Protein AF-0000000080322088 (afdb_homodimer)

Foldseek 3Di:
DVLLVLQQVVLVVVVVVVDQLQVLLVVLLVLLLVLLVCLLVPNLVVSLVSPSVSVSSLSNSVNNCVVVVVDDPVSVVSSLVSLLVSVLSNLVSLCSNPVVPQVVLSVLLNVLQVLLVVLQVVLVVVVHHQPDFDADPVNLSVLCSVCSVVVNRNVSSNVSNVRSNVRSVVRNVVSVVVD/DVLLVLQQVVLVVVVVVVDQLQVLLVVLLVLLLVLLVCLLVPNLVVSLVSPSVSVSSLSNSVNNCVVVVVDDPVSVVSSLVSLLVSVLSNLVSLCSNPVVPQVVLSVLLNVLQVLLVVLQVVLVVVVHHQPDFDADPVNLSVLCSVCSVVVNRNVSSNVSNVRSNVRSVVRNVVSVVVD

Nearest PDB structures (foldseek):
  5d92-assembly1_A  TM=9.301E-01  e=2.752E-07  Archaeoglobus fulgidus DSM 4304
  4o6m-assembly1_A  TM=9.017E-01  e=5.906E-07  Archaeoglobus fulgidus DSM 4304
  4q7c-assembly1_A  TM=9.007E-01  e=5.906E-07  Archaeoglobus fulgidus DSM 4304
  4q7c-assembly1_B  TM=9.010E-01  e=1.099E-06  Archaeoglobus fulgidus DSM 4304
  4mnd-assembly1_A-2  TM=8.679E-01  e=4.181E-06  Archaeoglobus fulgidus

Organism: NCBI:txid113653

Structure (mmCIF, N/CA/C/O backbone):
data_AF-0000000080322088-model_v1
#
loop_
_entity.id
_entity.type
_entity.pdbx_description
1 polymer 'Phosphatidylglycerophosphate synthase'
#
loop_
_atom_site.group_PDB
_atom_site.id
_atom_site.type_symbol
_atom_site.label_atom_id
_atom_site.label_alt_id
_atom_site.label_comp_id
_atom_site.label_asym_id
_atom_site.label_entity_id
_atom_site.label_seq_id
_atom_site.pdbx_PDB_ins_code
_atom_site.Cartn_x
_atom_site.Cartn_y
_atom_site.Cartn_z
_atom_site.occupancy
_atom_site.B_iso_or_equiv
_atom_site.auth_seq_id
_atom_site.auth_comp_id
_atom_site.auth_asym_id
_atom_site.auth_atom_id
_atom_site.pdbx_PDB_model_num
ATOM 1 N N . MET A 1 1 ? 18.953 3.832 15.844 1 44.25 1 MET A N 1
ATOM 2 C CA . MET A 1 1 ? 19.047 4.332 14.477 1 44.25 1 MET A CA 1
ATOM 3 C C . MET A 1 1 ? 20.438 4.098 13.906 1 44.25 1 MET A C 1
ATOM 5 O O . MET A 1 1 ? 21.375 4.863 14.18 1 44.25 1 MET A O 1
ATOM 9 N N . VAL A 1 2 ? 20.688 2.895 13.828 1 47.84 2 VAL A N 1
ATOM 10 C CA . VAL A 1 2 ? 22.047 2.492 13.469 1 47.84 2 VAL A CA 1
ATOM 11 C C . VAL A 1 2 ? 22.5 3.268 12.234 1 47.84 2 VAL A C 1
ATOM 13 O O . VAL A 1 2 ? 23.656 3.703 12.156 1 47.84 2 VAL A O 1
ATOM 16 N N . TYR A 1 3 ? 21.531 3.588 11.352 1 58.72 3 TYR A N 1
ATOM 17 C CA . TYR A 1 3 ? 21.891 4.246 10.094 1 58.72 3 TYR A CA 1
ATOM 18 C C . TYR A 1 3 ? 22.281 5.695 10.336 1 58.72 3 TYR A C 1
ATOM 20 O O . TYR A 1 3 ? 23.078 6.266 9.578 1 58.72 3 TYR A O 1
ATOM 28 N N . ARG A 1 4 ? 21.875 6.199 11.367 1 55.75 4 ARG A N 1
ATOM 29 C CA . ARG A 1 4 ? 22.094 7.621 11.633 1 55.75 4 ARG A CA 1
ATOM 30 C C . ARG A 1 4 ? 23.547 7.891 12.016 1 55.75 4 ARG A C 1
ATOM 32 O O . ARG A 1 4 ? 24.062 8.984 11.781 1 55.75 4 ARG A O 1
ATOM 39 N N . ARG A 1 5 ? 24.047 6.781 12.562 1 61.91 5 ARG A N 1
ATOM 40 C CA . ARG A 1 5 ? 25.453 6.922 12.938 1 61.91 5 ARG A CA 1
ATOM 41 C C . ARG A 1 5 ? 26.328 7.203 11.719 1 61.91 5 ARG A C 1
ATOM 43 O O . ARG A 1 5 ? 27.312 7.93 11.812 1 61.91 5 ARG A O 1
ATOM 50 N N . PHE A 1 6 ? 25.828 6.645 10.68 1 69.88 6 PHE A N 1
ATOM 51 C CA . PHE A 1 6 ? 26.609 6.832 9.461 1 69.88 6 PHE A CA 1
ATOM 52 C C . PHE A 1 6 ? 26.094 8.031 8.672 1 69.88 6 PHE A C 1
ATOM 54 O O . PHE A 1 6 ? 26.844 8.664 7.934 1 69.88 6 PHE A O 1
ATOM 61 N N . SER A 1 7 ? 24.891 8.297 8.859 1 73.31 7 SER A N 1
ATOM 62 C CA . SER A 1 7 ? 24.266 9.312 8.023 1 73.31 7 SER A CA 1
ATOM 63 C C . SER A 1 7 ? 24.734 10.711 8.414 1 73.31 7 SER A C 1
ATOM 65 O O . SER A 1 7 ? 24.938 11.562 7.543 1 73.31 7 SER A O 1
ATOM 67 N N . ARG A 1 8 ? 25.047 10.93 9.562 1 74.12 8 ARG A N 1
ATOM 68 C CA . ARG A 1 8 ? 25.344 12.273 10.031 1 74.12 8 ARG A CA 1
ATOM 69 C C . ARG A 1 8 ? 26.703 12.75 9.492 1 74.12 8 ARG A C 1
ATOM 71 O O . ARG A 1 8 ? 26.797 13.852 8.945 1 74.12 8 ARG A O 1
ATOM 78 N N . PRO A 1 9 ? 27.656 11.859 9.625 1 74.88 9 PRO A N 1
ATOM 79 C CA . PRO A 1 9 ? 28.938 12.312 9.055 1 74.88 9 PRO A CA 1
ATOM 80 C C . PRO A 1 9 ? 28.859 12.539 7.551 1 74.88 9 PRO A C 1
ATOM 82 O O . PRO A 1 9 ? 29.5 13.461 7.031 1 74.88 9 PRO A O 1
ATOM 85 N N . ILE A 1 10 ? 28.125 11.766 6.883 1 76.44 10 ILE A N 1
ATOM 86 C CA . ILE A 1 10 ? 27.984 11.898 5.438 1 76.44 10 ILE A CA 1
ATOM 87 C C . ILE A 1 10 ? 27.188 13.164 5.113 1 76.44 10 ILE A C 1
ATOM 89 O O . ILE A 1 10 ? 27.547 13.898 4.184 1 76.44 10 ILE A O 1
ATOM 93 N N . ALA A 1 11 ? 26.234 13.406 5.816 1 78.5 11 ALA A N 1
ATOM 94 C CA . ALA A 1 11 ? 25.438 14.617 5.637 1 78.5 11 ALA A CA 1
ATOM 95 C C . ALA A 1 11 ? 26.297 15.867 5.812 1 78.5 11 ALA A C 1
ATOM 97 O O . ALA A 1 11 ? 26.188 16.812 5.035 1 78.5 11 ALA A O 1
ATOM 98 N N . ARG A 1 12 ? 27.156 15.812 6.809 1 75.38 12 ARG A N 1
ATOM 99 C CA . ARG A 1 12 ? 28.047 16.938 7.07 1 75.38 12 ARG A CA 1
ATOM 100 C C . ARG A 1 12 ? 29.031 17.141 5.922 1 75.38 12 ARG A C 1
ATOM 102 O O . ARG A 1 12 ? 29.312 18.281 5.531 1 75.38 12 ARG A O 1
ATOM 109 N N . PHE A 1 13 ? 29.406 16.016 5.477 1 76.69 13 PHE A N 1
ATOM 110 C CA . PHE A 1 13 ? 30.344 16.062 4.355 1 76.69 13 PHE A CA 1
ATOM 111 C C . PHE A 1 13 ? 29.672 16.641 3.117 1 76.69 13 PHE A C 1
ATOM 113 O O . PHE A 1 13 ? 30.266 17.469 2.422 1 76.69 13 PHE A O 1
ATOM 120 N N . LEU A 1 14 ? 28.516 16.312 2.832 1 76.12 14 LEU A N 1
ATOM 121 C CA . LEU A 1 14 ? 27.797 16.734 1.636 1 76.12 14 LEU A CA 1
ATOM 122 C C . LEU A 1 14 ? 27.359 18.188 1.762 1 76.12 14 LEU A C 1
ATOM 124 O O . LEU A 1 14 ? 27.188 18.891 0.755 1 76.12 14 LEU A O 1
ATOM 128 N N . MET A 1 15 ? 27.188 18.562 2.906 1 72.5 15 MET A N 1
ATOM 129 C CA . MET A 1 15 ? 26.828 19.953 3.17 1 72.5 15 MET A CA 1
ATOM 130 C C . MET A 1 15 ? 27.906 20.906 2.672 1 72.5 15 MET A C 1
ATOM 132 O O . MET A 1 15 ? 27.625 22.016 2.234 1 72.5 15 MET A O 1
ATOM 136 N N . ARG A 1 16 ? 29.078 20.328 2.738 1 75.62 16 ARG A N 1
ATOM 137 C CA . ARG A 1 16 ? 30.219 21.125 2.311 1 75.62 16 ARG A CA 1
ATOM 138 C C . ARG A 1 16 ? 30.156 21.406 0.812 1 75.62 16 ARG A C 1
ATOM 140 O O . ARG A 1 16 ? 30.672 22.422 0.347 1 75.62 16 ARG A O 1
ATOM 147 N N . PHE A 1 17 ? 29.5 20.562 0.05 1 79.38 17 PHE A N 1
ATOM 148 C CA . PHE A 1 17 ? 29.422 20.703 -1.398 1 79.38 17 PHE A CA 1
ATOM 149 C C . PHE A 1 17 ? 28.078 21.312 -1.807 1 79.38 17 PHE A C 1
ATOM 151 O O . PHE A 1 17 ? 27.781 21.422 -2.998 1 79.38 17 PHE A O 1
ATOM 158 N N . ASP A 1 18 ? 27.234 21.734 -1.009 1 79.81 18 ASP A N 1
ATOM 159 C CA . ASP A 1 18 ? 25.938 22.375 -1.203 1 79.81 18 ASP A CA 1
ATOM 160 C C . ASP A 1 18 ? 25 21.5 -2.021 1 79.81 18 ASP A C 1
ATOM 162 O O . ASP A 1 18 ? 24.344 21.969 -2.945 1 79.81 18 ASP A O 1
ATOM 166 N N . VAL A 1 19 ? 25.156 20.281 -1.853 1 81.88 19 VAL A N 1
ATOM 167 C CA . VAL A 1 19 ? 24.266 19.359 -2.545 1 81.88 19 VAL A CA 1
ATOM 168 C C . VAL A 1 19 ? 22.844 19.5 -1.994 1 81.88 19 VAL A C 1
ATOM 170 O O . VAL A 1 19 ? 22.656 19.625 -0.782 1 81.88 19 VAL A O 1
ATOM 173 N N . HIS A 1 20 ? 21.922 19.641 -2.979 1 86.88 20 HIS A N 1
ATOM 174 C CA . HIS A 1 20 ? 20.531 19.781 -2.551 1 86.88 20 HIS A CA 1
ATOM 175 C C . HIS A 1 20 ? 19.984 18.453 -2.033 1 86.88 20 HIS A C 1
ATOM 177 O O . HIS A 1 20 ? 20.188 17.406 -2.66 1 86.88 20 HIS A O 1
ATOM 183 N N . PRO A 1 21 ? 19.344 18.469 -0.936 1 87.38 21 PRO A N 1
ATOM 184 C CA . PRO A 1 21 ? 18.828 17.234 -0.32 1 87.38 21 PRO A CA 1
ATOM 185 C C . PRO A 1 21 ? 17.953 16.422 -1.271 1 87.38 21 PRO A C 1
ATOM 187 O O . PRO A 1 21 ? 17.984 15.195 -1.24 1 87.38 21 PRO A O 1
ATOM 190 N N . ASN A 1 22 ? 17.281 17.031 -2.156 1 90.31 22 ASN A N 1
ATOM 191 C CA . ASN A 1 22 ? 16.422 16.328 -3.1 1 90.31 22 ASN A CA 1
ATOM 192 C C . ASN A 1 22 ? 17.234 15.461 -4.055 1 90.31 22 ASN A C 1
ATOM 194 O O . ASN A 1 22 ? 16.766 14.414 -4.508 1 90.31 22 ASN A O 1
ATOM 198 N N . THR A 1 23 ? 18.375 15.93 -4.379 1 90.44 23 THR A N 1
ATOM 199 C CA . THR A 1 23 ? 19.25 15.133 -5.234 1 90.44 23 THR A CA 1
ATOM 200 C C . THR A 1 23 ? 19.609 13.812 -4.559 1 90.44 23 THR A C 1
ATOM 202 O O . THR A 1 23 ? 19.688 12.773 -5.211 1 90.44 23 THR A O 1
ATOM 205 N N . ILE A 1 24 ? 19.812 13.883 -3.312 1 91.62 24 ILE A N 1
ATOM 206 C CA . ILE A 1 24 ? 20.172 12.695 -2.537 1 91.62 24 ILE A CA 1
ATOM 207 C C . ILE A 1 24 ? 18.969 11.758 -2.441 1 91.62 24 ILE A C 1
ATOM 209 O O . ILE A 1 24 ? 19.125 10.539 -2.518 1 91.62 24 ILE A O 1
ATOM 213 N N . THR A 1 25 ? 17.828 12.352 -2.311 1 94 25 THR A N 1
ATOM 214 C CA . THR A 1 25 ? 16.609 11.555 -2.268 1 94 25 THR A CA 1
ATOM 215 C C . THR A 1 25 ? 16.438 10.75 -3.555 1 94 25 THR A C 1
ATOM 217 O O . THR A 1 25 ? 16.188 9.547 -3.51 1 94 25 THR A O 1
ATOM 220 N N . TYR A 1 26 ? 16.656 11.445 -4.672 1 96.12 26 TYR A N 1
ATOM 221 C CA . TYR A 1 26 ? 16.516 10.781 -5.965 1 96.12 26 TYR A CA 1
ATOM 222 C C . TYR A 1 26 ? 17.594 9.719 -6.141 1 96.12 26 TYR A C 1
ATOM 224 O O . TYR A 1 26 ? 17.344 8.648 -6.703 1 96.12 26 TYR A O 1
ATOM 232 N N . PHE A 1 27 ? 18.734 10.039 -5.715 1 95.75 27 PHE A N 1
ATOM 233 C CA . PHE A 1 27 ? 19.859 9.102 -5.809 1 95.75 27 PHE A CA 1
ATOM 234 C C . PHE A 1 27 ? 19.594 7.855 -4.969 1 95.75 27 PHE A C 1
ATOM 236 O O . PHE A 1 27 ? 19.766 6.73 -5.441 1 95.75 27 PHE A O 1
ATOM 243 N N . ALA A 1 28 ? 19.172 8.039 -3.744 1 96.06 28 ALA A N 1
ATOM 244 C CA . ALA A 1 28 ? 18.859 6.926 -2.852 1 96.06 28 ALA A CA 1
ATOM 245 C C . ALA A 1 28 ? 17.75 6.055 -3.432 1 96.06 28 ALA A C 1
ATOM 247 O O . ALA A 1 28 ? 17.797 4.828 -3.338 1 96.06 28 ALA A O 1
ATOM 248 N N . PHE A 1 29 ? 16.781 6.695 -4.031 1 97.81 29 PHE A N 1
ATOM 249 C CA . PHE A 1 29 ? 15.664 6 -4.652 1 97.81 29 PHE A CA 1
ATOM 250 C C . PHE A 1 29 ? 16.141 5.121 -5.805 1 97.81 29 PHE A C 1
ATOM 252 O O . PHE A 1 29 ? 15.797 3.939 -5.875 1 97.81 29 PHE A O 1
ATOM 259 N N . ALA A 1 30 ? 16.922 5.734 -6.676 1 98.25 30 ALA A N 1
ATOM 260 C CA . ALA A 1 30 ? 17.469 5 -7.82 1 98.25 30 ALA A CA 1
ATOM 261 C C . ALA A 1 30 ? 18.297 3.809 -7.363 1 98.25 30 ALA A C 1
ATOM 263 O O . ALA A 1 30 ? 18.172 2.709 -7.906 1 98.25 30 ALA A O 1
ATOM 264 N N . LEU A 1 31 ? 19.125 4.059 -6.387 1 98.25 31 LEU A N 1
ATOM 265 C CA . LEU A 1 31 ? 19.969 2.994 -5.859 1 98.25 31 LEU A CA 1
ATOM 266 C C . LEU A 1 31 ? 19.125 1.87 -5.27 1 98.25 31 LEU A C 1
ATOM 268 O O . LEU A 1 31 ? 19.453 0.693 -5.414 1 98.25 31 LEU A O 1
ATOM 272 N N . GLY A 1 32 ? 18.094 2.215 -4.598 1 98.44 32 GLY A N 1
ATOM 273 C CA . GLY A 1 32 ? 17.203 1.218 -4.039 1 98.44 32 GLY A CA 1
ATOM 274 C C . GLY A 1 32 ? 16.547 0.343 -5.098 1 98.44 32 GLY A C 1
ATOM 275 O O . GLY A 1 32 ? 16.484 -0.878 -4.941 1 98.44 32 GLY A O 1
ATOM 276 N N . LEU A 1 33 ? 16.125 0.947 -6.164 1 98.75 33 LEU A N 1
ATOM 277 C CA . LEU A 1 33 ? 15.508 0.205 -7.258 1 98.75 33 LEU A CA 1
ATOM 278 C C . LEU A 1 33 ? 16.516 -0.693 -7.949 1 98.75 33 LEU A C 1
ATOM 280 O O . LEU A 1 33 ? 16.203 -1.827 -8.32 1 98.75 33 LEU A O 1
ATOM 284 N N . ILE A 1 34 ? 17.672 -0.154 -8.164 1 98.75 34 ILE A N 1
ATOM 285 C CA . ILE A 1 34 ? 18.75 -0.937 -8.773 1 98.75 34 ILE A CA 1
ATOM 286 C C . ILE A 1 34 ? 19.094 -2.125 -7.879 1 98.75 34 ILE A C 1
ATOM 288 O O . ILE A 1 34 ? 19.312 -3.234 -8.367 1 98.75 34 ILE A O 1
ATOM 292 N N . SER A 1 35 ? 19.156 -1.821 -6.582 1 98.81 35 SER A N 1
ATOM 293 C CA . SER A 1 35 ? 19.406 -2.898 -5.633 1 98.81 35 SER A CA 1
ATOM 294 C C . SER A 1 35 ? 18.375 -4.02 -5.777 1 98.81 35 SER A C 1
ATOM 296 O O . SER A 1 35 ? 18.734 -5.199 -5.777 1 98.81 35 SER A O 1
ATOM 298 N N . ALA A 1 36 ? 17.188 -3.703 -5.887 1 98.88 36 ALA A N 1
ATOM 299 C CA . ALA A 1 36 ? 16.109 -4.691 -6.043 1 98.88 36 ALA A CA 1
ATOM 300 C C . ALA A 1 36 ? 16.312 -5.516 -7.312 1 98.88 36 ALA A C 1
ATOM 302 O O . ALA A 1 36 ? 16.141 -6.734 -7.297 1 98.88 36 ALA A O 1
ATOM 303 N N . TYR A 1 37 ? 16.641 -4.832 -8.391 1 98.69 37 TYR A N 1
ATOM 304 C CA . TYR A 1 37 ? 16.891 -5.531 -9.648 1 98.69 37 TYR A CA 1
ATOM 305 C C . TYR A 1 37 ? 18.031 -6.531 -9.5 1 98.69 37 TYR A C 1
ATOM 307 O O . TYR A 1 37 ? 17.938 -7.668 -9.969 1 98.69 37 TYR A O 1
ATOM 315 N N . ILE A 1 38 ? 19.062 -6.129 -8.898 1 98.81 38 ILE A N 1
ATOM 316 C CA . ILE A 1 38 ? 20.25 -6.965 -8.727 1 98.81 38 ILE A CA 1
ATOM 317 C C . ILE A 1 38 ? 19.891 -8.18 -7.859 1 98.81 38 ILE A C 1
ATOM 319 O O . ILE A 1 38 ? 20.328 -9.297 -8.141 1 98.81 38 ILE A O 1
ATOM 323 N N . VAL A 1 39 ? 19.125 -8 -6.848 1 98.81 39 VAL A N 1
ATOM 324 C CA . VAL A 1 39 ? 18.672 -9.109 -6.016 1 98.81 39 VAL A CA 1
ATOM 325 C C . VAL A 1 39 ? 17.812 -10.055 -6.844 1 98.81 39 VAL A C 1
ATOM 327 O O . VAL A 1 39 ? 17.938 -11.273 -6.742 1 98.81 39 VAL A O 1
ATOM 330 N N . ALA A 1 40 ? 17.016 -9.523 -7.684 1 98.62 40 ALA A N 1
ATOM 331 C CA . ALA A 1 40 ? 16.062 -10.305 -8.477 1 98.62 40 ALA A CA 1
ATOM 332 C C . ALA A 1 40 ? 16.781 -11.25 -9.422 1 98.62 40 ALA A C 1
ATOM 334 O O . ALA A 1 40 ? 16.266 -12.312 -9.773 1 98.62 40 ALA A O 1
ATOM 335 N N . ILE A 1 41 ? 17.938 -10.852 -9.867 1 98 41 ILE A N 1
ATOM 336 C CA . ILE A 1 41 ? 18.656 -11.695 -10.812 1 98 41 ILE A CA 1
ATOM 337 C C . ILE A 1 41 ? 19.625 -12.617 -10.062 1 98 41 ILE A C 1
ATOM 339 O O . ILE A 1 41 ? 20.484 -13.258 -10.68 1 98 41 ILE A O 1
ATOM 343 N N . GLY A 1 42 ? 19.547 -12.617 -8.805 1 98.19 42 GLY A N 1
ATOM 344 C CA . GLY A 1 42 ? 20.219 -13.633 -8.008 1 98.19 42 GLY A CA 1
ATOM 345 C C . GLY A 1 42 ? 21.547 -13.156 -7.434 1 98.19 42 GLY A C 1
ATOM 346 O O . GLY A 1 42 ? 22.25 -13.93 -6.777 1 98.19 42 GLY A O 1
ATOM 347 N N . ARG A 1 43 ? 21.938 -11.883 -7.684 1 98.56 43 ARG A N 1
ATOM 348 C CA . ARG A 1 43 ? 23.156 -11.32 -7.113 1 98.56 43 ARG A CA 1
ATOM 349 C C . ARG A 1 43 ? 22.891 -10.695 -5.754 1 98.56 43 ARG A C 1
ATOM 351 O O . ARG A 1 43 ? 22.906 -9.469 -5.617 1 98.56 43 ARG A O 1
ATOM 358 N N . ILE A 1 44 ? 22.828 -11.602 -4.762 1 98.69 44 ILE A N 1
ATOM 359 C CA . ILE A 1 44 ? 22.266 -11.242 -3.461 1 98.69 44 ILE A CA 1
ATOM 360 C C . ILE A 1 44 ? 23.234 -10.305 -2.73 1 98.69 44 ILE A C 1
ATOM 362 O O . ILE A 1 44 ? 22.828 -9.25 -2.242 1 98.69 44 ILE A O 1
ATOM 366 N N . TYR A 1 45 ? 24.469 -10.625 -2.65 1 98.56 45 TYR A N 1
ATOM 367 C CA . TYR A 1 45 ? 25.438 -9.852 -1.876 1 98.56 45 TYR A CA 1
ATOM 368 C C . TYR A 1 45 ? 25.578 -8.438 -2.436 1 98.56 45 TYR A C 1
ATOM 370 O O . TYR A 1 45 ? 25.562 -7.461 -1.686 1 98.56 45 TYR A O 1
ATOM 378 N N . GLU A 1 46 ? 25.734 -8.375 -3.758 1 98.69 46 GLU A N 1
ATOM 379 C CA . GLU A 1 46 ? 25.812 -7.062 -4.402 1 98.69 46 GLU A CA 1
ATOM 380 C C . GLU A 1 46 ? 24.547 -6.258 -4.18 1 98.69 46 GLU A C 1
ATOM 382 O O . GLU A 1 46 ? 24.594 -5.051 -3.936 1 98.69 46 GLU A O 1
ATOM 387 N N . GLY A 1 47 ? 23.406 -6.961 -4.301 1 98.81 47 GLY A N 1
ATOM 388 C CA . GLY A 1 47 ? 22.125 -6.293 -4.09 1 98.81 47 GLY A CA 1
ATOM 389 C C . GLY A 1 47 ? 21.953 -5.766 -2.678 1 98.81 47 GLY A C 1
ATOM 390 O O . GLY A 1 47 ? 21.5 -4.641 -2.484 1 98.81 47 GLY A O 1
ATOM 391 N N . VAL A 1 48 ? 22.328 -6.551 -1.731 1 98.69 48 VAL A N 1
ATOM 392 C CA . VAL A 1 48 ? 22.219 -6.152 -0.333 1 98.69 48 VAL A CA 1
ATOM 393 C C . VAL A 1 48 ? 23.141 -4.969 -0.054 1 98.69 48 VAL A C 1
ATOM 395 O O . VAL A 1 48 ? 22.781 -4.043 0.673 1 98.69 48 VAL A O 1
ATOM 398 N N . LEU A 1 49 ? 24.312 -5.039 -0.578 1 98.44 49 LEU A N 1
ATOM 399 C CA . LEU A 1 49 ? 25.25 -3.928 -0.408 1 98.44 49 LEU A CA 1
ATOM 400 C C . LEU A 1 49 ? 24.656 -2.631 -0.947 1 98.44 49 LEU A C 1
ATOM 402 O O . LEU A 1 49 ? 24.719 -1.59 -0.292 1 98.44 49 LEU A O 1
ATOM 406 N N . LEU A 1 50 ? 24.125 -2.668 -2.131 1 98.5 50 LEU A N 1
ATOM 407 C CA . LEU A 1 50 ? 23.516 -1.487 -2.736 1 98.5 50 LEU A CA 1
ATOM 408 C C . LEU A 1 50 ? 22.328 -1.005 -1.914 1 98.5 50 LEU A C 1
ATOM 410 O O . LEU A 1 50 ? 22.109 0.201 -1.785 1 98.5 50 LEU A O 1
ATOM 414 N N . LEU A 1 51 ? 21.531 -1.953 -1.455 1 98.25 51 LEU A N 1
ATOM 415 C CA . LEU A 1 51 ? 20.406 -1.585 -0.602 1 98.25 51 LEU A CA 1
ATOM 416 C C . LEU A 1 51 ? 20.891 -0.873 0.657 1 98.25 51 LEU A C 1
ATOM 418 O O . LEU A 1 51 ? 20.281 0.109 1.092 1 98.25 51 LEU A O 1
ATOM 422 N N . PHE A 1 52 ? 21.922 -1.418 1.229 1 96.94 52 PHE A N 1
ATOM 423 C CA . PHE A 1 52 ? 22.5 -0.815 2.418 1 96.94 52 PHE A CA 1
ATOM 424 C C . PHE A 1 52 ? 22.953 0.617 2.139 1 96.94 52 PHE A C 1
ATOM 426 O O . PHE A 1 52 ? 22.656 1.523 2.922 1 96.94 52 PHE A O 1
ATOM 433 N N . ILE A 1 53 ? 23.594 0.819 1.059 1 96.25 53 ILE A N 1
ATOM 434 C CA . ILE A 1 53 ? 24.047 2.148 0.655 1 96.25 53 ILE A CA 1
ATOM 435 C C . ILE A 1 53 ? 22.844 3.051 0.423 1 96.25 53 ILE A C 1
ATOM 437 O O . ILE A 1 53 ? 22.828 4.211 0.842 1 96.25 53 ILE A O 1
ATOM 441 N N . SER A 1 54 ? 21.859 2.523 -0.285 1 96.44 54 SER A N 1
ATOM 442 C CA . SER A 1 54 ? 20.625 3.27 -0.519 1 96.44 54 SER A CA 1
ATOM 443 C C . SER A 1 54 ? 20 3.75 0.792 1 96.44 54 SER A C 1
ATOM 445 O O . SER A 1 54 ? 19.562 4.898 0.895 1 96.44 54 SER A O 1
ATOM 447 N N . GLN A 1 55 ? 20 2.893 1.782 1 94.69 55 GLN A N 1
ATOM 448 C CA . GLN A 1 55 ? 19.422 3.23 3.078 1 94.69 55 GLN A CA 1
ATOM 449 C C . GLN A 1 55 ? 20.234 4.316 3.777 1 94.69 55 GLN A C 1
ATOM 451 O O . GLN A 1 55 ? 19.672 5.168 4.473 1 94.69 55 GLN A O 1
ATOM 456 N N . ILE A 1 56 ? 21.453 4.242 3.67 1 92.25 56 ILE A N 1
ATOM 457 C CA . ILE A 1 56 ? 22.312 5.266 4.25 1 92.25 56 ILE A CA 1
ATOM 458 C C . ILE A 1 56 ? 21.984 6.625 3.637 1 92.25 56 ILE A C 1
ATOM 460 O O . ILE A 1 56 ? 21.797 7.609 4.355 1 92.25 56 ILE A O 1
ATOM 464 N N . PHE A 1 57 ? 21.906 6.664 2.342 1 91.44 57 PHE A N 1
ATOM 465 C CA . PHE A 1 57 ? 21.625 7.918 1.65 1 91.44 57 PHE A CA 1
ATOM 466 C C . PHE A 1 57 ? 20.219 8.414 1.967 1 91.44 57 PHE A C 1
ATOM 468 O O . PHE A 1 57 ? 19.984 9.625 2.014 1 91.44 57 PHE A O 1
ATOM 475 N N . ASP A 1 58 ? 19.359 7.48 2.143 1 90.88 58 ASP A N 1
ATOM 476 C CA . ASP A 1 58 ? 18 7.844 2.547 1 90.88 58 ASP A CA 1
ATOM 477 C C . ASP A 1 58 ? 18 8.57 3.889 1 90.88 58 ASP A C 1
ATOM 479 O O . ASP A 1 58 ? 17.234 9.516 4.09 1 90.88 58 ASP A O 1
ATOM 483 N N . CYS A 1 59 ? 18.812 8.141 4.77 1 87.31 59 CYS A N 1
ATOM 484 C CA . CYS A 1 59 ? 18.938 8.797 6.066 1 87.31 59 CYS A CA 1
ATOM 485 C C . CYS A 1 59 ? 19.703 10.109 5.941 1 87.31 59 CYS A C 1
ATOM 487 O O . CYS A 1 59 ? 19.375 11.086 6.629 1 87.31 59 CYS A O 1
ATOM 489 N N . VAL A 1 60 ? 20.609 10.109 5.094 1 85.81 60 VAL A N 1
ATOM 490 C CA . VAL A 1 60 ? 21.453 11.273 4.887 1 85.81 60 VAL A CA 1
ATOM 491 C C . VAL A 1 60 ? 20.625 12.438 4.363 1 85.81 60 VAL A C 1
ATOM 493 O O . VAL A 1 60 ? 20.812 13.578 4.781 1 85.81 60 VAL A O 1
ATOM 496 N N . ASP A 1 61 ? 19.75 12.148 3.457 1 86.62 61 ASP A N 1
ATOM 497 C CA . ASP A 1 61 ? 18.984 13.234 2.871 1 86.62 61 ASP A CA 1
ATOM 498 C C . ASP A 1 61 ? 18.141 13.938 3.932 1 86.62 61 ASP A C 1
ATOM 500 O O . ASP A 1 61 ? 18.062 15.172 3.949 1 86.62 61 ASP A O 1
ATOM 504 N N . GLY A 1 62 ? 17.594 13.172 4.832 1 84.06 62 GLY A N 1
ATOM 505 C CA . GLY A 1 62 ? 16.859 13.773 5.93 1 84.06 62 GLY A CA 1
ATOM 506 C C . GLY A 1 62 ? 17.719 14.57 6.879 1 84.06 62 GLY A C 1
ATOM 507 O O . GLY A 1 62 ? 17.391 15.695 7.246 1 84.06 62 GLY A O 1
ATOM 508 N N . ASP A 1 63 ? 18.812 14 7.199 1 82.25 63 ASP A N 1
ATOM 509 C CA . ASP A 1 63 ? 19.734 14.672 8.102 1 82.25 63 ASP A CA 1
ATOM 510 C C . ASP A 1 63 ? 20.281 15.953 7.48 1 82.25 63 ASP A C 1
ATOM 512 O O . ASP A 1 63 ? 20.375 16.984 8.148 1 82.25 63 ASP A O 1
ATOM 516 N N . LEU A 1 64 ? 20.578 15.805 6.262 1 79.81 64 LEU A N 1
ATOM 517 C CA . LEU A 1 64 ? 21.109 16.969 5.543 1 79.81 64 LEU A CA 1
ATOM 518 C C . LEU A 1 64 ? 20.078 18.078 5.469 1 79.81 64 LEU A C 1
ATOM 520 O O . LEU A 1 64 ? 20.391 19.25 5.664 1 79.81 64 LEU A O 1
ATOM 524 N N . ALA A 1 65 ? 18.859 17.766 5.168 1 82.44 65 ALA A N 1
ATOM 525 C CA . ALA A 1 65 ? 17.797 18.75 5.082 1 82.44 65 ALA A CA 1
ATOM 526 C C . ALA A 1 65 ? 17.609 19.469 6.418 1 82.44 65 ALA A C 1
ATOM 528 O O . ALA A 1 65 ? 17.453 20.688 6.457 1 82.44 65 ALA A O 1
ATOM 529 N N . ARG A 1 66 ? 17.734 18.75 7.434 1 82.88 66 ARG A N 1
ATOM 530 C CA . ARG A 1 66 ? 17.547 19.312 8.766 1 82.88 66 ARG A CA 1
ATOM 531 C C . ARG A 1 66 ? 18.75 20.172 9.164 1 82.88 66 ARG A C 1
ATOM 533 O O . ARG A 1 66 ? 18.578 21.281 9.672 1 82.88 66 ARG A O 1
ATOM 540 N N . MET A 1 67 ? 19.875 19.719 8.898 1 80.06 67 MET A N 1
ATOM 541 C CA . MET A 1 67 ? 21.094 20.422 9.297 1 80.06 67 MET A CA 1
ATOM 542 C C . MET A 1 67 ? 21.297 21.688 8.469 1 80.06 67 MET A C 1
ATOM 544 O O . MET A 1 67 ? 21.781 22.688 8.977 1 80.06 67 MET A O 1
ATOM 548 N N . ALA A 1 68 ? 20.953 21.562 7.238 1 80.31 68 ALA A N 1
ATOM 549 C CA . ALA A 1 68 ? 21.188 22.688 6.324 1 80.31 68 ALA A CA 1
ATOM 550 C C . ALA A 1 68 ? 20 23.641 6.336 1 80.31 68 ALA A C 1
ATOM 552 O O . ALA A 1 68 ? 20.016 24.672 5.652 1 80.31 68 ALA A O 1
ATOM 553 N N . GLY A 1 69 ? 18.969 23.312 7.086 1 80.94 69 GLY A N 1
ATOM 554 C CA . GLY A 1 69 ? 17.781 24.141 7.117 1 80.94 69 GLY A CA 1
ATOM 555 C C . GLY A 1 69 ? 17 24.125 5.812 1 80.94 69 GLY A C 1
ATOM 556 O O . GLY A 1 69 ? 16.406 25.141 5.426 1 80.94 69 GLY A O 1
ATOM 557 N N . LYS A 1 70 ? 17.172 23.172 5.113 1 83.88 70 LYS A N 1
ATOM 558 C CA . LYS A 1 70 ? 16.547 23.062 3.797 1 83.88 70 LYS A CA 1
ATOM 559 C C . LYS A 1 70 ? 15.375 22.078 3.828 1 83.88 70 LYS A C 1
ATOM 561 O O . LYS A 1 70 ? 15.062 21.438 2.82 1 83.88 70 LYS A O 1
ATOM 566 N N . THR A 1 71 ? 14.781 21.969 4.984 1 86 71 THR A N 1
ATOM 567 C CA . THR A 1 71 ? 13.602 21.109 5.082 1 86 71 THR A CA 1
ATOM 568 C C . THR A 1 71 ? 12.445 21.688 4.27 1 86 71 THR A C 1
ATOM 570 O O . THR A 1 71 ? 12.219 22.891 4.277 1 86 71 THR A O 1
ATOM 573 N N . SER A 1 72 ? 11.906 20.891 3.445 1 89.56 72 SER A N 1
ATOM 574 C CA . SER A 1 72 ? 10.789 21.328 2.605 1 89.56 72 SER A CA 1
ATOM 575 C C . SER A 1 72 ? 9.688 20.266 2.564 1 89.56 72 SER A C 1
ATOM 577 O O . SER A 1 72 ? 9.945 19.078 2.762 1 89.56 72 SER A O 1
ATOM 579 N N . ARG A 1 73 ? 8.531 20.75 2.32 1 90.56 73 ARG A N 1
ATOM 580 C CA . ARG A 1 73 ? 7.391 19.844 2.154 1 90.56 73 ARG A CA 1
ATOM 581 C C . ARG A 1 73 ? 7.578 18.938 0.94 1 90.56 73 ARG A C 1
ATOM 583 O O . ARG A 1 73 ? 7.168 17.781 0.955 1 90.56 73 ARG A O 1
ATOM 590 N N . TYR A 1 74 ? 8.203 19.469 -0.081 1 92.25 74 TYR A N 1
ATOM 591 C CA . TYR A 1 74 ? 8.516 18.719 -1.287 1 92.25 74 TYR A CA 1
ATOM 592 C C . TYR A 1 74 ? 9.383 17.5 -0.959 1 92.25 74 TYR A C 1
ATOM 594 O O . TYR A 1 74 ? 9.039 16.375 -1.301 1 92.25 74 TYR A O 1
ATOM 602 N N . GLY A 1 75 ? 10.438 17.781 -0.344 1 91.69 75 GLY A N 1
ATOM 603 C CA . GLY A 1 75 ? 11.383 16.719 -0.013 1 91.69 75 GLY A CA 1
ATOM 604 C C . GLY A 1 75 ? 10.797 15.672 0.921 1 91.69 75 GLY A C 1
ATOM 605 O O . GLY A 1 75 ? 11.016 14.477 0.736 1 91.69 75 GLY A O 1
ATOM 606 N N . ALA A 1 76 ? 10.102 16.109 1.868 1 90.62 76 ALA A N 1
ATOM 607 C CA . ALA A 1 76 ? 9.492 15.203 2.836 1 90.62 76 ALA A CA 1
ATOM 608 C C . ALA A 1 76 ? 8.469 14.281 2.162 1 90.62 76 ALA A C 1
ATOM 610 O O . ALA A 1 76 ? 8.438 13.078 2.434 1 90.62 76 ALA A O 1
ATOM 611 N N . PHE A 1 77 ? 7.73 14.906 1.265 1 93.69 77 PHE A N 1
ATOM 612 C CA . PHE A 1 77 ? 6.703 14.164 0.546 1 93.69 77 PHE A CA 1
ATOM 613 C C . PHE A 1 77 ? 7.328 13.133 -0.382 1 93.69 77 PHE A C 1
ATOM 615 O O . PHE A 1 77 ? 6.965 11.953 -0.343 1 93.69 77 PHE A O 1
ATOM 622 N N . ILE A 1 78 ? 8.234 13.516 -1.175 1 94.81 78 ILE A N 1
ATOM 623 C CA . ILE A 1 78 ? 8.852 12.648 -2.17 1 94.81 78 ILE A CA 1
ATOM 624 C C . ILE A 1 78 ? 9.625 11.523 -1.472 1 94.81 78 ILE A C 1
ATOM 626 O O . ILE A 1 78 ? 9.578 10.367 -1.899 1 94.81 78 ILE A O 1
ATOM 630 N N . ASP A 1 79 ? 10.266 11.914 -0.429 1 93.5 79 ASP A N 1
ATOM 631 C CA . ASP A 1 79 ? 11.016 10.93 0.348 1 93.5 79 ASP A CA 1
ATOM 632 C C . ASP A 1 79 ? 10.094 9.844 0.893 1 93.5 79 ASP A C 1
ATOM 634 O O . ASP A 1 79 ? 10.359 8.656 0.724 1 93.5 79 ASP A O 1
ATOM 638 N N . ARG A 1 80 ? 9.031 10.266 1.482 1 93.25 80 ARG A N 1
ATOM 639 C CA . ARG A 1 80 ? 8.086 9.344 2.092 1 93.25 80 ARG A CA 1
ATOM 640 C C . ARG A 1 80 ? 7.469 8.422 1.045 1 93.25 80 ARG A C 1
ATOM 642 O O . ARG A 1 80 ? 7.293 7.223 1.288 1 93.25 80 ARG A O 1
ATOM 649 N N . VAL A 1 81 ? 7.129 8.898 -0.063 1 96.06 81 VAL A N 1
ATOM 650 C CA . VAL A 1 81 ? 6.484 8.133 -1.127 1 96.06 81 VAL A CA 1
ATOM 651 C C . VAL A 1 81 ? 7.496 7.18 -1.756 1 96.06 81 VAL A C 1
ATOM 653 O O . VAL A 1 81 ? 7.219 5.988 -1.917 1 96.06 81 VAL A O 1
ATOM 656 N N . PHE A 1 82 ? 8.664 7.676 -2.139 1 96.69 82 PHE A N 1
ATOM 657 C CA . PHE A 1 82 ? 9.688 6.883 -2.818 1 96.69 82 PHE A CA 1
ATOM 658 C C . PHE A 1 82 ? 10.133 5.715 -1.946 1 96.69 82 PHE A C 1
ATOM 660 O O . PHE A 1 82 ? 10.422 4.629 -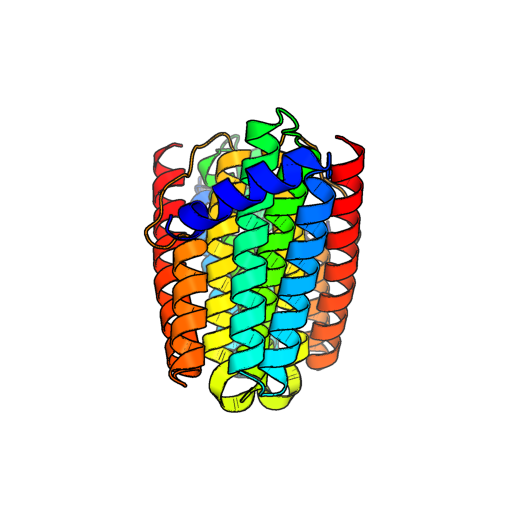2.453 1 96.69 82 PHE A O 1
ATOM 667 N N . ASP A 1 83 ? 10.18 5.965 -0.674 1 96.44 83 ASP A N 1
ATOM 668 C CA . ASP A 1 83 ? 10.562 4.91 0.256 1 96.44 83 ASP A CA 1
ATOM 669 C C . ASP A 1 83 ? 9.633 3.701 0.127 1 96.44 83 ASP A C 1
ATOM 671 O O . ASP A 1 83 ? 10.086 2.557 0.22 1 96.44 83 ASP A O 1
ATOM 675 N N . ARG A 1 84 ? 8.398 3.938 -0.078 1 96.88 84 ARG A N 1
ATOM 676 C CA . ARG A 1 84 ? 7.434 2.846 -0.184 1 96.88 84 ARG A CA 1
ATOM 677 C C . ARG A 1 84 ? 7.676 2.023 -1.445 1 96.88 84 ARG A C 1
ATOM 679 O O . ARG A 1 84 ? 7.453 0.811 -1.454 1 96.88 84 ARG A O 1
ATOM 686 N N . PHE A 1 85 ? 8.078 2.654 -2.49 1 98.19 85 PHE A N 1
ATOM 687 C CA . PHE A 1 85 ? 8.297 1.942 -3.744 1 98.19 85 PHE A CA 1
ATOM 688 C C . PHE A 1 85 ? 9.594 1.145 -3.699 1 98.19 85 PHE A C 1
ATOM 690 O O . PHE A 1 85 ? 9.688 0.072 -4.301 1 98.19 85 PHE A O 1
ATOM 697 N N . VAL A 1 86 ? 10.586 1.682 -3.029 1 98.38 86 VAL A N 1
ATOM 698 C CA . VAL A 1 86 ? 11.812 0.914 -2.824 1 98.38 86 VAL A CA 1
ATOM 699 C C . VAL A 1 86 ? 11.508 -0.332 -1.996 1 98.38 86 VAL A C 1
ATOM 701 O O . VAL A 1 86 ? 11.961 -1.43 -2.324 1 98.38 86 VAL A O 1
ATOM 704 N N . ASP A 1 87 ? 10.719 -0.127 -0.95 1 98.19 87 ASP A N 1
ATOM 705 C CA . ASP A 1 87 ? 10.32 -1.254 -0.113 1 98.19 87 ASP A CA 1
ATOM 706 C C . ASP A 1 87 ? 9.586 -2.314 -0.932 1 98.19 87 ASP A C 1
ATOM 708 O O . ASP A 1 87 ? 9.852 -3.512 -0.783 1 98.19 87 ASP A O 1
ATOM 712 N N . ALA A 1 88 ? 8.727 -1.884 -1.729 1 98.75 88 ALA A N 1
ATOM 713 C CA . ALA A 1 88 ? 7.973 -2.803 -2.58 1 98.75 88 ALA A CA 1
ATOM 714 C C . ALA A 1 88 ? 8.891 -3.521 -3.561 1 98.75 88 ALA A C 1
ATOM 716 O O . ALA A 1 88 ? 8.773 -4.73 -3.764 1 98.75 88 ALA A O 1
ATOM 717 N N . ALA A 1 89 ? 9.797 -2.775 -4.152 1 98.81 89 ALA A N 1
ATOM 718 C CA . ALA A 1 89 ? 10.703 -3.33 -5.152 1 98.81 89 ALA A CA 1
ATOM 719 C C . ALA A 1 89 ? 11.547 -4.461 -4.562 1 98.81 89 ALA A C 1
ATOM 721 O O . ALA A 1 89 ? 11.766 -5.484 -5.215 1 98.81 89 ALA A O 1
ATOM 722 N N . ILE A 1 90 ? 11.984 -4.246 -3.369 1 98.81 90 ILE A N 1
ATOM 723 C CA . ILE A 1 90 ? 12.852 -5.25 -2.773 1 98.81 90 ILE A CA 1
ATOM 724 C C . ILE A 1 90 ? 12.047 -6.508 -2.449 1 98.81 90 ILE A C 1
ATOM 726 O O . ILE A 1 90 ? 12.547 -7.625 -2.596 1 98.81 90 ILE A O 1
ATOM 730 N N . ILE A 1 91 ? 10.852 -6.383 -1.984 1 98.88 91 ILE A N 1
ATOM 731 C CA . ILE A 1 91 ? 9.992 -7.523 -1.722 1 98.88 91 ILE A CA 1
ATOM 732 C C . ILE A 1 91 ? 9.719 -8.281 -3.021 1 98.88 91 ILE A C 1
ATOM 734 O O . ILE A 1 91 ? 9.828 -9.508 -3.068 1 98.88 91 ILE A O 1
ATOM 738 N N . ILE A 1 92 ? 9.406 -7.57 -4.059 1 98.88 92 ILE A N 1
ATOM 739 C CA . ILE A 1 92 ? 9.148 -8.172 -5.359 1 98.88 92 ILE A CA 1
ATOM 740 C C . ILE A 1 92 ? 10.398 -8.891 -5.855 1 98.88 92 ILE A C 1
ATOM 742 O O . ILE A 1 92 ? 10.312 -9.969 -6.445 1 98.88 92 ILE A O 1
ATOM 746 N N . ALA A 1 93 ? 11.562 -8.281 -5.609 1 98.88 93 ALA A N 1
ATOM 747 C CA . ALA A 1 93 ? 12.836 -8.867 -6.02 1 98.88 93 ALA A CA 1
ATOM 748 C C . ALA A 1 93 ? 13.047 -10.227 -5.355 1 98.88 93 ALA A C 1
ATOM 750 O O . ALA A 1 93 ? 13.5 -11.172 -6 1 98.88 93 ALA A O 1
ATOM 751 N N . ILE A 1 94 ? 12.719 -10.312 -4.102 1 98.88 94 ILE A N 1
ATOM 752 C CA . ILE A 1 94 ? 12.867 -11.57 -3.385 1 98.88 94 ILE A CA 1
ATOM 753 C C . ILE A 1 94 ? 11.93 -12.617 -3.98 1 98.88 94 ILE A C 1
ATOM 755 O O . ILE A 1 94 ? 12.328 -13.766 -4.199 1 98.88 94 ILE A O 1
ATOM 759 N N . VAL A 1 95 ? 10.727 -12.266 -4.277 1 98.75 95 VAL A N 1
ATOM 760 C CA . VAL A 1 95 ? 9.75 -13.188 -4.84 1 98.75 95 VAL A CA 1
ATOM 761 C C . VAL A 1 95 ? 10.219 -13.664 -6.215 1 98.75 95 VAL A C 1
ATOM 763 O O . VAL A 1 95 ? 9.992 -14.812 -6.586 1 98.75 95 VAL A O 1
ATOM 766 N N . ALA A 1 96 ? 10.914 -12.812 -6.945 1 98.44 96 ALA A N 1
ATOM 767 C CA . ALA A 1 96 ? 11.391 -13.125 -8.289 1 98.44 96 ALA A CA 1
ATOM 768 C C . ALA A 1 96 ? 12.375 -14.297 -8.258 1 98.44 96 ALA A C 1
ATOM 770 O O . ALA A 1 96 ? 12.594 -14.953 -9.281 1 98.44 96 ALA A O 1
ATOM 771 N N . LEU A 1 97 ? 12.961 -14.57 -7.133 1 98.25 97 LEU A N 1
ATOM 772 C CA . LEU A 1 97 ? 13.914 -15.664 -7.008 1 98.25 97 LEU A CA 1
ATOM 773 C C . LEU A 1 97 ? 13.211 -17.016 -7.078 1 98.25 97 LEU A C 1
ATOM 775 O O . LEU A 1 97 ? 13.812 -18.016 -7.473 1 98.25 97 LEU A O 1
ATOM 779 N N . ASN A 1 98 ? 11.984 -17.094 -6.641 1 97.88 98 ASN A N 1
ATOM 780 C CA . ASN A 1 98 ? 11.117 -18.281 -6.691 1 97.88 98 ASN A CA 1
ATOM 781 C C . ASN A 1 98 ? 9.648 -17.891 -6.613 1 97.88 98 ASN A C 1
ATOM 783 O O . ASN A 1 98 ? 8.984 -18.156 -5.605 1 97.88 98 ASN A O 1
ATOM 787 N N . PRO A 1 99 ? 9.172 -17.422 -7.75 1 97.5 99 PRO A N 1
ATOM 788 C CA . PRO A 1 99 ? 7.816 -16.875 -7.754 1 97.5 99 PRO A CA 1
ATOM 789 C C . PRO A 1 99 ? 6.77 -17.875 -7.27 1 97.5 99 PRO A C 1
ATOM 791 O O . PRO A 1 99 ? 5.898 -17.516 -6.473 1 97.5 99 PRO A O 1
ATOM 794 N N . ALA A 1 100 ? 6.883 -19.078 -7.703 1 96.06 100 ALA A N 1
ATOM 795 C CA . ALA A 1 100 ? 5.895 -20.094 -7.352 1 96.06 100 ALA A CA 1
ATOM 796 C C . ALA A 1 100 ? 5.898 -20.359 -5.852 1 96.06 100 ALA A C 1
ATOM 798 O O . ALA A 1 100 ? 4.84 -20.547 -5.242 1 96.06 100 ALA A O 1
ATOM 799 N N . GLY A 1 101 ? 7.102 -20.312 -5.23 1 97.25 101 GLY A N 1
ATOM 800 C CA . GLY A 1 101 ? 7.215 -20.688 -3.828 1 97.25 101 GLY A CA 1
ATOM 801 C C . GLY A 1 101 ? 7.051 -19.5 -2.889 1 97.25 101 GLY A C 1
ATOM 802 O O . GLY A 1 101 ? 6.75 -19.688 -1.706 1 97.25 101 GLY A O 1
ATOM 803 N N . TYR A 1 102 ? 7.188 -18.297 -3.402 1 98.56 102 TYR A N 1
ATOM 804 C CA . TYR A 1 102 ? 7.305 -17.156 -2.498 1 98.56 102 TYR A CA 1
ATOM 805 C C . TYR A 1 102 ? 6.109 -16.219 -2.646 1 98.56 102 TYR A C 1
ATOM 807 O O . TYR A 1 102 ? 5.949 -15.281 -1.864 1 98.56 102 TYR A O 1
ATOM 815 N N . TRP A 1 103 ? 5.23 -16.469 -3.576 1 98.38 103 TRP A N 1
ATOM 816 C CA . TRP A 1 103 ? 4.258 -15.461 -3.992 1 98.38 103 TRP A CA 1
ATOM 817 C C . TRP A 1 103 ? 3.344 -15.078 -2.832 1 98.38 103 TRP A C 1
ATOM 819 O O . TRP A 1 103 ? 3.096 -13.891 -2.598 1 98.38 103 TRP A O 1
ATOM 829 N N . LEU A 1 104 ? 2.84 -16.031 -2.057 1 98.56 104 LEU A N 1
ATOM 830 C CA . LEU A 1 104 ? 1.867 -15.719 -1.017 1 98.56 104 LEU A CA 1
ATOM 831 C C . LEU A 1 104 ? 2.512 -14.898 0.097 1 98.56 104 LEU A C 1
ATOM 833 O O . LEU A 1 104 ? 1.979 -13.859 0.499 1 98.56 104 LEU A O 1
ATOM 837 N N . ALA A 1 105 ? 3.682 -15.375 0.551 1 98.75 105 ALA A N 1
ATOM 838 C CA . ALA A 1 105 ? 4.418 -14.633 1.574 1 98.75 105 ALA A CA 1
ATOM 839 C C . ALA A 1 105 ? 4.766 -13.227 1.094 1 98.75 105 ALA A C 1
ATOM 841 O O . ALA A 1 105 ? 4.691 -12.266 1.861 1 98.75 105 ALA A O 1
ATOM 842 N N . GLY A 1 106 ? 5.156 -13.117 -0.165 1 98.88 106 GLY A N 1
ATOM 843 C CA . GLY A 1 106 ? 5.508 -11.828 -0.742 1 98.88 106 GLY A CA 1
ATOM 844 C C . GLY A 1 106 ? 4.336 -10.867 -0.799 1 98.88 106 GLY A C 1
ATOM 845 O O . GLY A 1 106 ? 4.477 -9.688 -0.448 1 98.88 106 GLY A O 1
ATOM 846 N N . PHE A 1 107 ? 3.199 -11.352 -1.232 1 98.88 107 PHE A N 1
ATOM 847 C CA . PHE A 1 107 ? 2.021 -10.5 -1.336 1 98.88 107 PHE A CA 1
ATOM 848 C C . PHE A 1 107 ? 1.562 -10.039 0.043 1 98.88 107 PHE A C 1
ATOM 850 O O . PHE A 1 107 ? 1.159 -8.883 0.217 1 98.88 107 PHE A O 1
ATOM 857 N N . LEU A 1 108 ? 1.598 -10.922 1.003 1 98.81 108 LEU A N 1
ATOM 858 C CA . LEU A 1 108 ? 1.213 -10.539 2.357 1 98.81 108 LEU A CA 1
ATOM 859 C C . LEU A 1 108 ? 2.203 -9.539 2.941 1 98.81 108 LEU A C 1
ATOM 861 O O . LEU A 1 108 ? 1.803 -8.562 3.574 1 98.81 108 LEU A O 1
ATOM 865 N N . ALA A 1 109 ? 3.471 -9.797 2.732 1 98.81 109 ALA A N 1
ATOM 866 C CA . ALA A 1 109 ? 4.5 -8.867 3.189 1 98.81 109 ALA A CA 1
ATOM 867 C C . ALA A 1 109 ? 4.297 -7.484 2.578 1 98.81 109 ALA A C 1
ATOM 869 O O . ALA A 1 109 ? 4.375 -6.473 3.279 1 98.81 109 ALA A O 1
ATOM 870 N N . LEU A 1 110 ? 4.062 -7.461 1.311 1 98.75 110 LEU A N 1
ATOM 871 C CA . LEU A 1 110 ? 3.861 -6.199 0.607 1 98.75 110 LEU A CA 1
ATOM 872 C C . LEU A 1 110 ? 2.602 -5.492 1.103 1 98.75 110 LEU A C 1
ATOM 874 O O . LEU A 1 110 ? 2.627 -4.297 1.389 1 98.75 110 LEU A O 1
ATOM 878 N N . THR A 1 111 ? 1.525 -6.199 1.221 1 98.75 111 THR A N 1
ATOM 879 C CA . THR A 1 111 ? 0.238 -5.652 1.637 1 98.75 111 THR A CA 1
ATOM 880 C C . THR A 1 111 ? 0.342 -5.02 3.021 1 98.75 111 THR A C 1
ATOM 882 O O . THR A 1 111 ? -0.04 -3.863 3.209 1 98.75 111 THR A O 1
ATOM 885 N N . PHE A 1 112 ? 0.878 -5.754 3.871 1 98.19 112 PHE A N 1
ATOM 886 C CA . PHE A 1 112 ? 0.892 -5.266 5.246 1 98.19 112 PHE A CA 1
ATOM 887 C C . PHE A 1 112 ? 1.978 -4.215 5.438 1 98.19 112 PHE A C 1
ATOM 889 O O . PHE A 1 112 ? 1.846 -3.326 6.281 1 98.19 112 PHE A O 1
ATOM 896 N N . SER A 1 113 ? 3.061 -4.281 4.676 1 97.5 113 SER A N 1
ATOM 897 C CA . SER A 1 113 ? 4.035 -3.195 4.707 1 97.5 113 SER A CA 1
ATOM 898 C C . SER A 1 113 ? 3.406 -1.874 4.281 1 97.5 113 SER A C 1
ATOM 900 O O . SER A 1 113 ? 3.617 -0.843 4.922 1 97.5 113 SER A O 1
ATOM 902 N N . PHE A 1 114 ? 2.682 -1.926 3.205 1 97.25 114 PHE A N 1
ATOM 903 C CA . PHE A 1 114 ? 1.944 -0.736 2.793 1 97.25 114 PHE A CA 1
ATOM 904 C C . PHE A 1 114 ? 0.892 -0.366 3.832 1 97.25 114 PHE A C 1
ATOM 906 O O . PHE A 1 114 ? 0.604 0.815 4.035 1 97.25 114 PHE A O 1
ATOM 913 N N . GLY A 1 115 ? 0.318 -1.412 4.465 1 96.88 115 GLY A N 1
ATOM 914 C CA . GLY A 1 115 ? -0.663 -1.178 5.512 1 96.88 115 GLY A C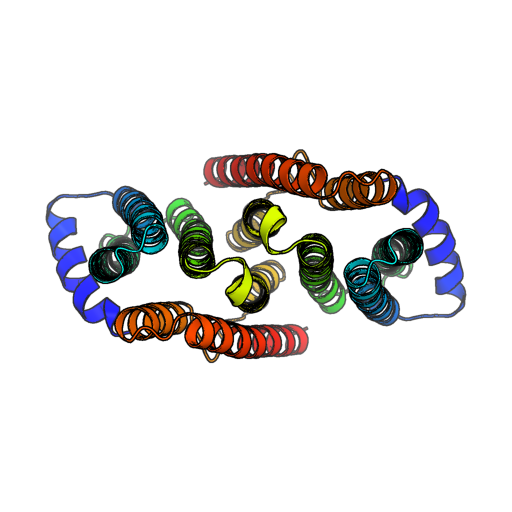A 1
ATOM 915 C C . GLY A 1 115 ? -0.137 -0.307 6.641 1 96.88 115 GLY A C 1
ATOM 916 O O . GLY A 1 115 ? -0.852 0.559 7.148 1 96.88 115 GLY A O 1
ATOM 917 N N . VAL A 1 116 ? 1.051 -0.541 7.008 1 95.94 116 VAL A N 1
ATOM 918 C CA . VAL A 1 116 ? 1.693 0.248 8.055 1 95.94 116 VAL A CA 1
ATOM 919 C C . VAL A 1 116 ? 1.724 1.72 7.648 1 95.94 116 VAL A C 1
ATOM 921 O O . VAL A 1 116 ? 1.366 2.596 8.438 1 95.94 116 VAL A O 1
ATOM 924 N N . SER A 1 117 ? 2.1 1.964 6.457 1 94.31 117 SER A N 1
ATOM 925 C CA . SER A 1 117 ? 2.256 3.326 5.961 1 94.31 117 SER A CA 1
ATOM 926 C C . SER A 1 117 ? 0.902 3.996 5.75 1 94.31 117 SER A C 1
ATOM 928 O O . SER A 1 117 ? 0.724 5.168 6.086 1 94.31 117 SER A O 1
ATOM 930 N N . ILE A 1 118 ? 0.002 3.264 5.215 1 94.25 118 ILE A N 1
ATOM 931 C CA . ILE A 1 118 ? -1.308 3.82 4.898 1 94.25 118 ILE A CA 1
ATOM 932 C C . ILE A 1 118 ? -2.055 4.148 6.191 1 94.25 118 ILE A C 1
ATOM 934 O O . ILE A 1 118 ? -2.742 5.172 6.273 1 94.25 118 ILE A O 1
ATOM 938 N N . ALA A 1 119 ? -1.992 3.293 7.164 1 95.12 119 ALA A N 1
ATOM 939 C CA . ALA A 1 119 ? -2.633 3.553 8.453 1 95.12 119 ALA A CA 1
ATOM 940 C C . ALA A 1 119 ? -2.113 4.848 9.07 1 95.12 119 ALA A C 1
ATOM 942 O O . ALA A 1 119 ? -2.895 5.664 9.562 1 95.12 119 ALA A O 1
ATOM 943 N N . ARG A 1 120 ? -0.859 5.051 8.969 1 94.19 120 ARG A N 1
ATOM 944 C CA . ARG A 1 120 ? -0.26 6.262 9.523 1 94.19 120 ARG A CA 1
ATOM 945 C C . ARG A 1 120 ? -0.656 7.492 8.711 1 94.19 120 ARG A C 1
ATOM 947 O O . ARG A 1 120 ? -1.073 8.508 9.281 1 94.19 120 ARG A O 1
ATOM 954 N N . ALA A 1 121 ? -0.514 7.414 7.453 1 93.19 121 ALA A N 1
ATOM 955 C CA . ALA A 1 121 ? -0.791 8.562 6.59 1 93.19 121 ALA A CA 1
ATOM 956 C C . ALA A 1 121 ? -2.252 8.992 6.699 1 93.19 121 ALA A C 1
ATOM 958 O O . ALA A 1 121 ? -2.551 10.188 6.754 1 93.19 121 ALA A O 1
ATOM 959 N N . MET A 1 122 ? -3.121 8.062 6.734 1 93.31 122 MET A N 1
ATOM 960 C CA . MET A 1 122 ? -4.543 8.383 6.809 1 93.31 122 MET A CA 1
ATOM 961 C C . MET A 1 122 ? -4.914 8.891 8.195 1 93.31 122 MET A C 1
ATOM 963 O O . MET A 1 122 ? -5.793 9.742 8.336 1 93.31 122 MET A O 1
ATOM 967 N N . ALA A 1 123 ? -4.258 8.32 9.203 1 93.06 123 ALA A N 1
ATOM 968 C CA . ALA A 1 123 ? -4.426 8.867 10.547 1 93.06 123 ALA A CA 1
ATOM 969 C C . ALA A 1 123 ? -4.023 10.336 10.594 1 93.06 123 ALA A C 1
ATOM 971 O O . ALA A 1 123 ? -4.762 11.172 11.117 1 93.06 123 ALA A O 1
ATOM 972 N N . GLU A 1 124 ? -2.916 10.633 10 1 90.62 124 GLU A N 1
ATOM 973 C CA . GLU A 1 124 ? -2.416 12 9.961 1 90.62 124 GLU A CA 1
ATOM 974 C C . GLU A 1 124 ? -3.352 12.906 9.164 1 90.62 124 GLU A C 1
ATOM 976 O O . GLU A 1 124 ? -3.545 14.07 9.516 1 90.62 124 GLU A O 1
ATOM 981 N N . ALA A 1 125 ? -3.91 12.367 8.125 1 86.69 125 ALA A N 1
ATOM 982 C CA . ALA A 1 125 ? -4.844 13.125 7.289 1 86.69 125 ALA A CA 1
ATOM 983 C C . ALA A 1 125 ? -6.102 13.484 8.07 1 86.69 125 ALA A C 1
ATOM 985 O O . ALA A 1 125 ? -6.73 14.516 7.797 1 86.69 125 ALA A O 1
ATOM 986 N N . GLU A 1 126 ? -6.453 12.602 9.031 1 87.88 126 GLU A N 1
ATOM 987 C CA . GLU A 1 126 ? -7.633 12.844 9.852 1 87.88 126 GLU A CA 1
ATOM 988 C C . GLU A 1 126 ? -7.273 13.641 11.102 1 87.88 126 GLU A C 1
ATOM 990 O O . GLU A 1 126 ? -8.109 13.812 11.992 1 87.88 126 GLU A O 1
ATOM 995 N N . GLY A 1 127 ? -5.996 14.016 11.18 1 85.69 127 GLY A N 1
ATOM 996 C CA . GLY A 1 127 ? -5.574 14.875 12.273 1 85.69 127 GLY A CA 1
ATOM 997 C C . GLY A 1 127 ? -5.125 14.102 13.5 1 85.69 127 GLY A C 1
ATOM 998 O O . GLY A 1 127 ? -4.961 14.68 14.578 1 85.69 127 GLY A O 1
ATOM 999 N N . ALA A 1 128 ? -5.031 12.82 13.375 1 89.81 128 ALA A N 1
ATOM 1000 C CA . ALA A 1 128 ? -4.57 12 14.484 1 89.81 128 ALA A CA 1
ATOM 1001 C C . ALA A 1 128 ? -3.059 11.789 14.422 1 89.81 128 ALA A C 1
ATOM 1003 O O . ALA A 1 128 ? -2.451 11.953 13.359 1 89.81 128 ALA A O 1
ATOM 1004 N N . GLU A 1 129 ? -2.514 11.5 15.523 1 86.75 129 GLU A N 1
ATOM 1005 C CA . GLU A 1 129 ? -1.098 11.156 15.578 1 86.75 129 GLU A CA 1
ATOM 1006 C C . GLU A 1 129 ? -0.905 9.641 15.586 1 86.75 129 GLU A C 1
ATOM 1008 O O . GLU A 1 129 ? -1.67 8.914 16.234 1 86.75 129 GLU A O 1
ATOM 1013 N N . CYS A 1 130 ? -0.037 9.211 14.805 1 84.38 130 CYS A N 1
ATOM 1014 C CA . CYS A 1 130 ? 0.203 7.777 14.734 1 84.38 130 CYS A CA 1
ATOM 1015 C C . CYS A 1 130 ? 1.692 7.477 14.617 1 84.38 130 CYS A C 1
ATOM 1017 O O . CYS A 1 130 ? 2.145 6.953 13.594 1 84.38 130 CYS A O 1
ATOM 1019 N N . LYS A 1 131 ? 2.422 7.68 15.641 1 78.62 131 LYS A N 1
ATOM 1020 C CA . LYS A 1 131 ? 3.857 7.418 15.648 1 78.62 131 LYS A CA 1
ATOM 1021 C C . LYS A 1 131 ? 4.172 6.113 16.375 1 78.62 131 LYS A C 1
ATOM 1023 O O . LYS A 1 131 ? 5.289 5.914 16.859 1 78.62 131 LYS A O 1
ATOM 1028 N N . VAL A 1 132 ? 3.234 5.227 16.406 1 78.12 132 VAL A N 1
ATOM 1029 C CA . VAL A 1 132 ? 3.42 3.979 17.141 1 78.12 132 VAL A CA 1
ATOM 1030 C C . VAL A 1 132 ? 3.727 2.846 16.172 1 78.12 132 VAL A C 1
ATOM 1032 O O . VAL A 1 132 ? 3.512 2.984 14.961 1 78.12 132 VAL A O 1
ATOM 1035 N N . GLY A 1 133 ? 4.375 1.815 16.734 1 81.94 133 GLY A N 1
ATOM 1036 C CA . GLY A 1 133 ? 4.66 0.635 15.93 1 81.94 133 GLY A CA 1
ATOM 1037 C C . GLY A 1 133 ? 5.922 -0.087 16.359 1 81.94 133 GLY A C 1
ATOM 1038 O O . GLY A 1 133 ? 6.902 0.547 16.75 1 81.94 133 GLY A O 1
ATOM 1039 N N . ILE A 1 134 ? 5.934 -1.361 16.266 1 76.5 134 ILE A N 1
ATOM 1040 C CA . ILE A 1 134 ? 7.035 -2.199 16.734 1 76.5 134 ILE A CA 1
ATOM 1041 C C . ILE A 1 134 ? 8.07 -2.346 15.609 1 76.5 134 ILE A C 1
ATOM 1043 O O . ILE A 1 134 ? 9.25 -2.559 15.883 1 76.5 134 ILE A O 1
ATOM 1047 N N . ALA A 1 135 ? 7.594 -2.277 14.461 1 77.88 135 ALA A N 1
ATOM 1048 C CA . ALA A 1 135 ? 8.492 -2.529 13.336 1 77.88 135 ALA A CA 1
ATOM 1049 C C . ALA A 1 135 ? 8.477 -1.37 12.344 1 77.88 135 ALA A C 1
ATOM 1051 O O . ALA A 1 135 ? 7.73 -1.397 11.359 1 77.88 135 ALA A O 1
ATOM 1052 N N . GLY A 1 136 ? 9.328 -0.515 12.703 1 85.88 136 GLY A N 1
ATOM 1053 C CA . GLY A 1 136 ? 9.469 0.576 11.75 1 85.88 136 GLY A CA 1
ATOM 1054 C C . GLY A 1 136 ? 10.109 0.151 10.445 1 85.88 136 GLY A C 1
ATOM 1055 O O . GLY A 1 136 ? 10.492 -1.01 10.281 1 85.88 136 GLY A O 1
ATOM 1056 N N . ARG A 1 137 ? 10.102 0.986 9.523 1 89.94 137 ARG A N 1
ATOM 1057 C CA . ARG A 1 137 ? 10.648 0.704 8.203 1 89.94 137 ARG A CA 1
ATOM 1058 C C . ARG A 1 137 ? 12.109 0.274 8.297 1 89.94 137 ARG A C 1
ATOM 1060 O O . ARG A 1 137 ? 12.523 -0.673 7.625 1 89.94 137 ARG A O 1
ATOM 1067 N N . ASP A 1 138 ? 12.812 0.928 9.172 1 89.75 138 ASP A N 1
ATOM 1068 C CA . ASP A 1 138 ? 14.227 0.626 9.328 1 89.75 138 ASP A CA 1
ATOM 1069 C C . ASP A 1 138 ? 14.438 -0.818 9.781 1 89.75 138 ASP A C 1
ATOM 1071 O O . ASP A 1 138 ? 15.336 -1.504 9.289 1 89.75 138 ASP A O 1
ATOM 1075 N N . THR A 1 139 ? 13.641 -1.205 10.742 1 93.69 139 THR A N 1
ATOM 1076 C CA . THR A 1 139 ? 13.719 -2.572 11.242 1 93.69 139 THR A CA 1
ATOM 1077 C C . THR A 1 139 ? 13.383 -3.574 10.141 1 93.69 139 THR A C 1
ATOM 1079 O O . THR A 1 139 ? 14.078 -4.582 9.984 1 93.69 139 THR A O 1
ATOM 1082 N N . ARG A 1 140 ? 12.383 -3.312 9.398 1 96.62 140 ARG A N 1
ATOM 1083 C CA . ARG A 1 140 ? 11.969 -4.215 8.336 1 96.62 140 ARG A CA 1
ATOM 1084 C C . ARG A 1 140 ? 13.062 -4.348 7.273 1 96.62 140 ARG A C 1
ATOM 1086 O O . ARG A 1 140 ? 13.352 -5.449 6.809 1 96.62 140 ARG A O 1
ATOM 1093 N N . ILE A 1 141 ? 13.656 -3.283 6.879 1 97.06 141 ILE A N 1
ATOM 1094 C CA . ILE A 1 141 ? 14.703 -3.307 5.855 1 97.06 141 ILE A CA 1
ATOM 1095 C C . ILE A 1 141 ? 15.93 -4.047 6.391 1 97.06 141 ILE A C 1
ATOM 1097 O O . ILE A 1 141 ? 16.562 -4.809 5.66 1 97.06 141 ILE A O 1
ATOM 1101 N N . ALA A 1 142 ? 16.266 -3.811 7.633 1 96.62 142 ALA A N 1
ATOM 1102 C CA . ALA A 1 142 ? 17.375 -4.531 8.25 1 96.62 142 ALA A CA 1
ATOM 1103 C C . ALA A 1 142 ? 17.125 -6.039 8.234 1 96.62 142 ALA A C 1
ATOM 1105 O O . ALA A 1 142 ? 18.031 -6.816 7.906 1 96.62 142 ALA A O 1
ATOM 1106 N N . LEU A 1 143 ? 15.945 -6.383 8.594 1 97.81 143 LEU A N 1
ATOM 1107 C CA . LEU A 1 143 ? 15.586 -7.797 8.594 1 97.81 143 LEU A CA 1
ATOM 1108 C C . LEU A 1 143 ? 15.672 -8.383 7.184 1 97.81 143 LEU A C 1
ATOM 1110 O O . LEU A 1 143 ? 16.109 -9.523 7.008 1 97.81 143 LEU A O 1
ATOM 1114 N N . ILE A 1 144 ? 15.266 -7.629 6.234 1 98.62 144 ILE A N 1
ATOM 1115 C CA . ILE A 1 144 ? 15.328 -8.07 4.848 1 98.62 144 ILE A CA 1
ATOM 1116 C C . ILE A 1 144 ? 16.781 -8.289 4.441 1 98.62 144 ILE A C 1
ATOM 1118 O O . ILE A 1 144 ? 17.125 -9.328 3.863 1 98.62 144 ILE A O 1
ATOM 1122 N N . MET A 1 145 ? 17.641 -7.332 4.77 1 98.56 145 MET A N 1
ATOM 1123 C CA . MET A 1 145 ? 19.047 -7.449 4.402 1 98.56 145 MET A CA 1
ATOM 1124 C C . MET A 1 145 ? 19.672 -8.664 5.066 1 98.56 145 MET A C 1
ATOM 1126 O O . MET A 1 145 ? 20.375 -9.445 4.406 1 98.56 145 MET A O 1
ATOM 1130 N N . ILE A 1 146 ? 19.406 -8.852 6.32 1 98.44 146 ILE A N 1
ATOM 1131 C CA . ILE A 1 146 ? 19.953 -9.977 7.066 1 98.44 146 ILE A CA 1
ATOM 1132 C C . ILE A 1 146 ? 19.438 -11.289 6.488 1 98.44 146 ILE A C 1
ATOM 1134 O O . ILE A 1 146 ? 20.203 -12.227 6.27 1 98.44 146 ILE A O 1
ATOM 1138 N N . GLY A 1 147 ? 18.141 -11.359 6.277 1 98.56 147 GLY A N 1
ATOM 1139 C CA . GLY A 1 147 ? 17.547 -12.562 5.711 1 98.56 147 GLY A CA 1
ATOM 1140 C C . GLY A 1 147 ? 18.109 -12.914 4.348 1 98.56 147 GLY A C 1
ATOM 1141 O O . GLY A 1 147 ? 18.328 -14.094 4.043 1 98.56 147 GLY A O 1
ATOM 1142 N N . LEU A 1 148 ? 18.297 -11.914 3.52 1 98.5 148 LEU A N 1
ATOM 1143 C CA . LEU A 1 148 ? 18.875 -12.133 2.199 1 98.5 148 LEU A CA 1
ATOM 1144 C C . LEU A 1 148 ? 20.297 -12.68 2.309 1 98.5 148 LEU A C 1
ATOM 1146 O O . LEU A 1 148 ? 20.641 -13.641 1.618 1 98.5 148 LEU A O 1
ATOM 1150 N N . LEU A 1 149 ? 21.109 -12.133 3.184 1 98.31 149 LEU A N 1
ATOM 1151 C CA . LEU A 1 149 ? 22.516 -12.531 3.338 1 98.31 149 LEU A CA 1
ATOM 1152 C C . LEU A 1 149 ? 22.609 -13.969 3.85 1 98.31 149 LEU A C 1
ATOM 1154 O O . LEU A 1 149 ? 23.531 -14.695 3.484 1 98.31 149 LEU A O 1
ATOM 1158 N N . LEU A 1 150 ? 21.672 -14.344 4.637 1 98.25 150 LEU A N 1
ATOM 1159 C CA . LEU A 1 150 ? 21.703 -15.664 5.246 1 98.25 150 LEU A CA 1
ATOM 1160 C C . LEU A 1 150 ? 21.031 -16.703 4.348 1 98.25 150 LEU A C 1
ATOM 1162 O O . LEU A 1 150 ? 21.094 -17.906 4.617 1 98.25 150 LEU A O 1
ATOM 1166 N N . GLY A 1 151 ? 20.375 -16.297 3.334 1 98 1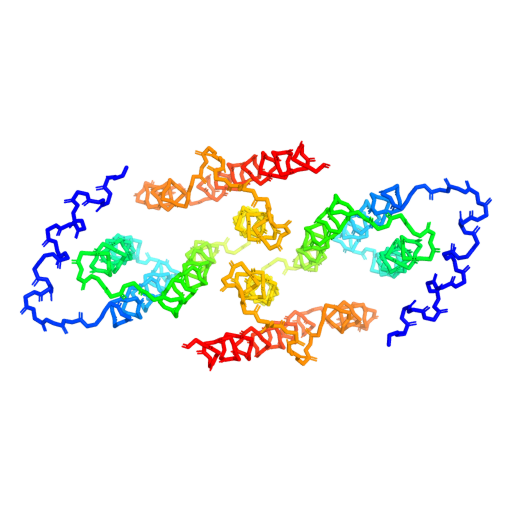51 GLY A N 1
ATOM 1167 C CA . GLY A 1 151 ? 19.75 -17.203 2.385 1 98 151 GLY A CA 1
ATOM 1168 C C . GLY A 1 151 ? 18.344 -17.625 2.795 1 98 151 GLY A C 1
ATOM 1169 O O . GLY A 1 151 ? 17.797 -18.578 2.256 1 98 151 GLY A O 1
ATOM 1170 N N . TYR A 1 152 ? 17.797 -16.938 3.838 1 98.19 152 TYR A N 1
ATOM 1171 C CA . TYR A 1 152 ? 16.438 -17.219 4.281 1 98.19 152 TYR A CA 1
ATOM 1172 C C . TYR A 1 152 ? 15.445 -16.266 3.611 1 98.19 152 TYR A C 1
ATOM 1174 O O . TYR A 1 152 ? 14.945 -15.328 4.238 1 98.19 152 TYR A O 1
ATOM 1182 N N . TYR A 1 153 ? 15.109 -16.625 2.373 1 98.44 153 TYR A N 1
ATOM 1183 C CA . TYR A 1 153 ? 14.336 -15.711 1.545 1 98.44 153 TYR A CA 1
ATOM 1184 C C . TYR A 1 153 ? 12.859 -15.758 1.914 1 98.44 153 TYR A C 1
ATOM 1186 O O . TYR A 1 153 ? 12.281 -14.742 2.314 1 98.44 153 TYR A O 1
ATOM 1194 N N . VAL A 1 154 ? 12.242 -16.969 1.902 1 98.38 154 VAL A N 1
ATOM 1195 C CA . VAL A 1 154 ? 10.805 -17.094 2.154 1 98.38 154 VAL A CA 1
ATOM 1196 C C . VAL A 1 154 ? 10.516 -16.797 3.625 1 98.38 154 VAL A C 1
ATOM 1198 O O . VAL A 1 154 ? 9.508 -16.188 3.955 1 98.38 154 VAL A O 1
ATOM 1201 N N . GLU A 1 155 ? 11.383 -17.203 4.5 1 98.69 155 GLU A N 1
ATOM 1202 C CA . GLU A 1 155 ? 11.242 -16.938 5.93 1 98.69 155 GLU A CA 1
ATOM 1203 C C . GLU A 1 155 ? 11.234 -15.438 6.215 1 98.69 155 GLU A C 1
ATOM 1205 O O . GLU A 1 155 ? 10.477 -14.969 7.062 1 98.69 155 GLU A O 1
ATOM 1210 N N . THR A 1 156 ? 12.133 -14.766 5.516 1 98.69 156 THR A N 1
ATOM 1211 C CA . THR A 1 156 ? 12.195 -13.312 5.66 1 98.69 156 THR A CA 1
ATOM 1212 C C . THR A 1 156 ? 10.867 -12.672 5.25 1 98.69 156 THR A C 1
ATOM 1214 O O . THR A 1 156 ? 10.359 -11.789 5.945 1 98.69 156 THR A O 1
ATOM 1217 N N . LEU A 1 157 ? 10.312 -13.117 4.152 1 98.81 157 LEU A N 1
ATOM 1218 C CA . LEU A 1 157 ? 9.039 -12.586 3.686 1 98.81 157 LEU A CA 1
ATOM 1219 C C . LEU A 1 157 ? 7.938 -12.828 4.711 1 98.81 157 LEU A C 1
ATOM 1221 O O . LEU A 1 157 ? 7.129 -11.945 4.988 1 98.81 157 LEU A O 1
ATOM 1225 N N . TRP A 1 158 ? 7.91 -13.992 5.312 1 98.81 158 TRP A N 1
ATOM 1226 C CA . TRP A 1 158 ? 6.898 -14.305 6.32 1 98.81 158 TRP A CA 1
ATOM 1227 C C . TRP A 1 158 ? 7.09 -13.445 7.566 1 98.81 158 TRP A C 1
ATOM 1229 O O . TRP A 1 158 ? 6.113 -12.984 8.164 1 98.81 158 TRP A O 1
ATOM 1239 N N . ILE A 1 159 ? 8.305 -13.266 7.961 1 98.5 159 ILE A N 1
ATOM 1240 C CA . ILE A 1 159 ? 8.602 -12.438 9.125 1 98.5 159 ILE A CA 1
ATOM 1241 C C . ILE A 1 159 ? 8.117 -11.008 8.875 1 98.5 159 ILE A C 1
ATOM 1243 O O . ILE A 1 159 ? 7.457 -10.414 9.734 1 98.5 159 ILE A O 1
ATOM 1247 N N . ILE A 1 160 ? 8.453 -10.5 7.707 1 98.44 160 ILE A N 1
ATOM 1248 C CA . ILE A 1 160 ? 8.039 -9.148 7.344 1 98.44 160 ILE A CA 1
ATOM 1249 C C . ILE A 1 160 ? 6.512 -9.07 7.316 1 98.44 160 ILE A C 1
ATOM 1251 O O . ILE A 1 160 ? 5.926 -8.086 7.785 1 98.44 160 ILE A O 1
ATOM 1255 N N . ALA A 1 161 ? 5.871 -10.07 6.773 1 98.5 161 ALA A N 1
ATOM 1256 C CA . ALA A 1 161 ? 4.414 -10.102 6.695 1 98.5 161 ALA A CA 1
ATOM 1257 C C . ALA A 1 161 ? 3.785 -10.055 8.086 1 98.5 161 ALA A C 1
ATOM 1259 O O . ALA A 1 161 ? 2.887 -9.25 8.336 1 98.5 161 ALA A O 1
ATOM 1260 N N . VAL A 1 162 ? 4.258 -10.852 8.969 1 98.19 162 VAL A N 1
ATOM 1261 C CA . VAL A 1 162 ? 3.689 -10.961 10.305 1 98.19 162 VAL A CA 1
ATOM 1262 C C . VAL A 1 162 ? 3.965 -9.68 11.094 1 98.19 162 VAL A C 1
ATOM 1264 O O . VAL A 1 162 ? 3.059 -9.117 11.711 1 98.19 162 VAL A O 1
ATOM 1267 N N . LEU A 1 163 ? 5.191 -9.227 11.078 1 97.44 163 LEU A N 1
ATOM 1268 C CA . LEU A 1 163 ? 5.566 -8.023 11.805 1 97.44 163 LEU A CA 1
ATOM 1269 C C . LEU A 1 163 ? 4.781 -6.816 11.289 1 97.44 163 LEU A C 1
ATOM 1271 O O . LEU A 1 163 ? 4.32 -5.988 12.078 1 97.44 163 LEU A O 1
ATOM 1275 N N . SER A 1 164 ? 4.684 -6.715 9.992 1 97.81 164 SER A N 1
ATOM 1276 C CA . SER A 1 164 ? 3.959 -5.598 9.398 1 97.81 164 SER A CA 1
ATOM 1277 C C . SER A 1 164 ? 2.465 -5.691 9.68 1 97.81 164 SER A C 1
ATOM 1279 O O . SER A 1 164 ? 1.791 -4.672 9.844 1 97.81 164 SER A O 1
ATOM 1281 N N . PHE A 1 165 ? 1.951 -6.922 9.695 1 97.88 165 PHE A N 1
ATOM 1282 C CA . PHE A 1 165 ? 0.55 -7.105 10.055 1 97.88 165 PHE A CA 1
ATOM 1283 C C . PHE A 1 165 ? 0.285 -6.613 11.477 1 97.88 165 PHE A C 1
ATOM 1285 O O . PHE A 1 165 ? -0.65 -5.844 11.703 1 97.88 165 PHE A O 1
ATOM 1292 N N . ILE A 1 166 ? 1.091 -7.02 12.359 1 97.38 166 ILE A N 1
ATOM 1293 C CA . ILE A 1 166 ? 0.949 -6.641 13.766 1 97.38 166 ILE A CA 1
ATOM 1294 C C . ILE A 1 166 ? 1.05 -5.121 13.898 1 97.38 166 ILE A C 1
ATOM 1296 O O . ILE A 1 166 ? 0.235 -4.5 14.586 1 97.38 166 ILE A O 1
ATOM 1300 N N . THR A 1 167 ? 1.982 -4.527 13.258 1 96.69 167 THR A N 1
ATOM 1301 C CA . THR A 1 167 ? 2.18 -3.082 13.312 1 96.69 167 THR A CA 1
ATOM 1302 C C . THR A 1 167 ? 0.979 -2.348 12.719 1 96.69 167 THR A C 1
ATOM 1304 O O . THR A 1 167 ? 0.55 -1.321 13.25 1 96.69 167 THR A O 1
ATOM 1307 N N . THR A 1 168 ? 0.488 -2.828 11.609 1 96.81 168 THR A N 1
ATOM 1308 C CA . THR A 1 168 ? -0.676 -2.219 10.977 1 96.81 168 THR A CA 1
ATOM 1309 C C . THR A 1 168 ? -1.875 -2.234 11.914 1 96.81 168 THR A C 1
ATOM 1311 O O . THR A 1 168 ? -2.543 -1.214 12.094 1 96.81 168 THR A O 1
ATOM 1314 N N . VAL A 1 169 ? -2.119 -3.352 12.555 1 96.56 169 VAL A N 1
ATOM 1315 C CA . VAL A 1 169 ? -3.23 -3.479 13.492 1 96.56 169 VAL A CA 1
ATOM 1316 C C . VAL A 1 169 ? -3.012 -2.545 14.68 1 96.56 169 VAL A C 1
ATOM 1318 O O . VAL A 1 169 ? -3.939 -1.86 15.125 1 96.56 169 VAL A O 1
ATOM 1321 N N . HIS A 1 170 ? -1.812 -2.545 15.148 1 96.06 170 HIS A N 1
ATOM 1322 C CA . HIS A 1 170 ? -1.467 -1.669 16.266 1 96.06 170 HIS A CA 1
ATOM 1323 C C . HIS A 1 170 ? -1.757 -0.21 15.922 1 96.06 170 HIS A C 1
ATOM 1325 O O . HIS A 1 170 ? -2.342 0.514 16.734 1 96.06 170 HIS A O 1
ATOM 1331 N N . ARG A 1 171 ? -1.401 0.233 14.766 1 95.38 171 ARG A N 1
ATOM 1332 C CA . ARG A 1 171 ? -1.596 1.618 14.352 1 95.38 171 ARG A CA 1
ATOM 1333 C C . ARG A 1 171 ? -3.076 1.932 14.164 1 95.38 171 ARG A C 1
ATOM 1335 O O . ARG A 1 171 ? -3.527 3.033 14.492 1 95.38 171 ARG A O 1
ATOM 1342 N N . ILE A 1 172 ? -3.797 1.008 13.633 1 95.81 172 ILE A N 1
ATOM 1343 C CA . ILE A 1 172 ? -5.23 1.203 13.445 1 95.81 172 ILE A CA 1
ATOM 1344 C C . ILE A 1 172 ? -5.91 1.369 14.805 1 95.81 172 ILE A C 1
ATOM 1346 O O . ILE A 1 172 ? -6.672 2.316 15.016 1 95.81 172 ILE A O 1
ATOM 1350 N N . VAL A 1 173 ? -5.57 0.478 15.719 1 95 173 VAL A N 1
ATOM 1351 C CA . VAL A 1 173 ? -6.184 0.505 17.031 1 95 173 VAL A CA 1
ATOM 1352 C C . VAL A 1 173 ? -5.789 1.79 17.766 1 95 173 VAL A C 1
ATOM 1354 O O . VAL A 1 173 ? -6.633 2.447 18.375 1 95 173 VAL A O 1
ATOM 1357 N N . HIS A 1 174 ? -4.523 2.115 17.656 1 94.25 174 HIS A N 1
ATOM 1358 C CA . HIS A 1 174 ? -4.047 3.342 18.281 1 94.25 174 HIS A CA 1
ATOM 1359 C C . HIS A 1 174 ? -4.781 4.562 17.734 1 94.25 174 HIS A C 1
ATOM 1361 O O . HIS A 1 174 ? -5.148 5.457 18.5 1 94.25 174 HIS A O 1
ATOM 1367 N N . THR A 1 175 ? -4.969 4.621 16.453 1 94 175 THR A N 1
ATOM 1368 C CA . THR A 1 175 ? -5.617 5.754 15.797 1 94 175 THR A CA 1
ATOM 1369 C C . THR A 1 175 ? -7.086 5.84 16.203 1 94 175 THR A C 1
ATOM 1371 O O . THR A 1 175 ? -7.578 6.914 16.562 1 94 175 THR A O 1
ATOM 1374 N N . VAL A 1 176 ? -7.832 4.742 16.203 1 93.25 176 VAL A N 1
ATOM 1375 C CA . VAL A 1 176 ? -9.273 4.738 16.453 1 93.25 176 VAL A CA 1
ATOM 1376 C C . VAL A 1 176 ? -9.539 5.121 17.906 1 93.25 176 VAL A C 1
ATOM 1378 O O . VAL A 1 176 ? -10.578 5.707 18.219 1 93.25 176 VAL A O 1
ATOM 1381 N N . ARG A 1 177 ? -8.617 4.926 18.766 1 93.31 177 ARG A N 1
ATOM 1382 C CA . ARG A 1 177 ? -8.766 5.273 20.172 1 93.31 177 ARG A CA 1
ATOM 1383 C C . ARG A 1 177 ? -8.68 6.781 20.375 1 93.31 177 ARG A C 1
ATOM 1385 O O . ARG A 1 177 ? -9.062 7.293 21.438 1 93.31 177 ARG A O 1
ATOM 1392 N N . GLN A 1 178 ? -8.188 7.438 19.391 1 90.56 178 GLN A N 1
ATOM 1393 C CA . GLN A 1 178 ? -8.07 8.891 19.469 1 90.56 178 GLN A CA 1
ATOM 1394 C C . GLN A 1 178 ? -9.352 9.578 19.016 1 90.56 178 GLN A C 1
ATOM 1396 O O . GLN A 1 178 ? -9.531 10.773 19.234 1 90.56 178 GLN A O 1
ATOM 1401 N N . PHE A 1 179 ? -10.148 8.844 18.328 1 88.19 179 PHE A N 1
ATOM 1402 C CA . PHE A 1 179 ? -11.375 9.438 17.797 1 88.19 179 PHE A CA 1
ATOM 1403 C C . PHE A 1 179 ? -12.523 9.258 18.797 1 88.19 179 PHE A C 1
ATOM 1405 O O . PHE A 1 179 ? -13.383 10.133 18.922 1 88.19 179 PHE A O 1
ATOM 1412 N N . MET B 1 1 ? -20.328 7.094 -11 1 45.5 1 MET B N 1
ATOM 1413 C CA . MET B 1 1 ? -20.906 6.898 -9.672 1 45.5 1 MET B CA 1
ATOM 1414 C C . MET B 1 1 ? -22.031 5.871 -9.703 1 45.5 1 MET B C 1
ATOM 1416 O O . MET B 1 1 ? -23.203 6.234 -9.75 1 45.5 1 MET B O 1
ATOM 1420 N N . VAL B 1 2 ? -21.766 4.969 -10.484 1 47.84 2 VAL B N 1
ATOM 1421 C CA . VAL B 1 2 ? -22.797 3.986 -10.797 1 47.84 2 VAL B CA 1
ATOM 1422 C C . VAL B 1 2 ? -23.297 3.32 -9.516 1 47.84 2 VAL B C 1
ATOM 1424 O O . VAL B 1 2 ? -24.484 3.098 -9.344 1 47.84 2 VAL B O 1
ATOM 1427 N N . TYR B 1 3 ? -22.406 3.178 -8.508 1 58.12 3 TYR B N 1
ATOM 1428 C CA . TYR B 1 3 ? -22.766 2.477 -7.277 1 58.12 3 TYR B CA 1
ATOM 1429 C C . TYR B 1 3 ? -23.703 3.32 -6.422 1 58.12 3 TYR B C 1
ATOM 1431 O O . TYR B 1 3 ? -24.5 2.785 -5.648 1 58.12 3 TYR B O 1
ATOM 1439 N N . ARG B 1 4 ? -23.672 4.543 -6.637 1 55.97 4 ARG B N 1
ATOM 1440 C CA . ARG B 1 4 ? -24.422 5.465 -5.785 1 55.97 4 ARG B CA 1
ATOM 1441 C C . ARG B 1 4 ? -25.906 5.387 -6.07 1 55.97 4 ARG B C 1
ATOM 1443 O O . ARG B 1 4 ? -26.734 5.648 -5.188 1 55.97 4 ARG B O 1
ATOM 1450 N N . ARG B 1 5 ? -26.094 4.992 -7.328 1 63.41 5 ARG B N 1
ATOM 1451 C CA . ARG B 1 5 ? -27.5 4.855 -7.703 1 63.41 5 ARG B CA 1
ATOM 1452 C C . ARG B 1 5 ? -28.188 3.789 -6.859 1 63.41 5 ARG B C 1
ATOM 1454 O O . ARG B 1 5 ? -29.375 3.916 -6.543 1 63.41 5 ARG B O 1
ATOM 1461 N N . PHE B 1 6 ? -27.359 2.863 -6.527 1 70.25 6 PHE B N 1
ATOM 1462 C CA . PHE B 1 6 ? -27.938 1.78 -5.738 1 70.25 6 PHE B CA 1
ATOM 1463 C C . PHE B 1 6 ? -27.75 2.045 -4.246 1 70.25 6 PHE B C 1
ATOM 1465 O O . PHE B 1 6 ? -28.562 1.591 -3.428 1 70.25 6 PHE B O 1
ATOM 1472 N N . SER B 1 7 ? -26.766 2.76 -3.975 1 73.12 7 SER B N 1
ATOM 1473 C CA . SER B 1 7 ? -26.406 2.934 -2.572 1 73.12 7 SER B CA 1
ATOM 1474 C C . SER B 1 7 ? -27.391 3.844 -1.854 1 73.12 7 SER B C 1
ATOM 1476 O O . SER B 1 7 ? -27.734 3.604 -0.694 1 73.12 7 SER B O 1
ATOM 1478 N N . ARG B 1 8 ? -27.969 4.719 -2.488 1 74.75 8 ARG B N 1
ATOM 1479 C CA . ARG B 1 8 ? -28.797 5.723 -1.831 1 74.75 8 ARG B CA 1
ATOM 1480 C C . ARG B 1 8 ? -30.109 5.113 -1.354 1 74.75 8 ARG B C 1
ATOM 1482 O O . ARG B 1 8 ? -30.516 5.297 -0.2 1 74.75 8 ARG B O 1
ATOM 1489 N N . PRO B 1 9 ? -30.703 4.363 -2.262 1 75.75 9 PRO B N 1
ATOM 1490 C CA . PRO B 1 9 ? -31.938 3.746 -1.775 1 75.75 9 PRO B CA 1
ATOM 1491 C C . PRO B 1 9 ? -31.703 2.77 -0.626 1 75.75 9 PRO B C 1
ATOM 1493 O O . PRO B 1 9 ? -32.5 2.684 0.296 1 75.75 9 PRO B O 1
ATOM 1496 N N . ILE B 1 10 ? -30.656 2.096 -0.649 1 77 10 ILE B N 1
ATOM 1497 C CA . ILE B 1 10 ? -30.312 1.142 0.402 1 77 10 ILE B CA 1
ATOM 1498 C C . ILE B 1 10 ? -29.984 1.891 1.689 1 77 10 ILE B C 1
ATOM 1500 O O . ILE B 1 10 ? -30.406 1.49 2.777 1 77 10 ILE B O 1
ATOM 1504 N N . ALA B 1 11 ? -29.297 2.891 1.575 1 78.88 11 ALA B N 1
ATOM 1505 C CA . ALA B 1 11 ? -28.969 3.721 2.727 1 78.88 11 ALA B CA 1
ATOM 1506 C C . ALA B 1 11 ? -30.219 4.254 3.408 1 78.88 11 ALA B C 1
ATOM 1508 O O . ALA B 1 11 ? -30.328 4.246 4.637 1 78.88 11 ALA B O 1
ATOM 1509 N N . ARG B 1 12 ? -31.188 4.664 2.609 1 76.19 12 ARG B N 1
ATOM 1510 C CA . ARG B 1 12 ? -32.438 5.184 3.137 1 76.19 12 ARG B CA 1
ATOM 1511 C C . ARG B 1 12 ? -33.219 4.094 3.865 1 76.19 12 ARG B C 1
ATOM 1513 O O . ARG B 1 12 ? -33.812 4.344 4.914 1 76.19 12 ARG B O 1
ATOM 1520 N N . PHE B 1 13 ? -33.094 3.008 3.227 1 78.06 13 PHE B N 1
ATOM 1521 C CA . PHE B 1 13 ? -33.75 1.868 3.824 1 78.06 13 PHE B CA 1
ATOM 1522 C C . PHE B 1 13 ? -33.156 1.507 5.168 1 78.06 13 PHE B C 1
ATOM 1524 O O . PHE B 1 13 ? -33.844 1.253 6.141 1 78.06 13 PHE B O 1
ATOM 1531 N N . LEU B 1 14 ? -31.922 1.5 5.297 1 76.88 14 LEU B N 1
ATOM 1532 C CA . LEU B 1 14 ? -31.203 1.105 6.508 1 76.88 14 LEU B CA 1
ATOM 1533 C C . LEU B 1 14 ? -31.328 2.178 7.586 1 76.88 14 LEU B C 1
ATOM 1535 O O . LEU B 1 14 ? -31.25 1.877 8.781 1 76.88 14 LEU B O 1
ATOM 1539 N N . MET B 1 15 ? -31.5 3.316 7.152 1 72.69 15 MET B N 1
ATOM 1540 C CA . MET B 1 15 ? -31.703 4.422 8.086 1 72.69 15 MET B CA 1
ATOM 1541 C C . MET B 1 15 ? -32.938 4.203 8.922 1 72.69 15 MET B C 1
ATOM 1543 O O . MET B 1 15 ? -33 4.613 10.086 1 72.69 15 MET B O 1
ATOM 1547 N N . ARG B 1 16 ? -33.812 3.516 8.258 1 76.25 16 ARG B N 1
ATOM 1548 C CA . ARG B 1 16 ? -35.094 3.244 8.938 1 76.25 16 ARG B CA 1
ATOM 1549 C C . ARG B 1 16 ? -34.875 2.309 10.125 1 76.25 16 ARG B C 1
ATOM 1551 O O . ARG B 1 16 ? -35.625 2.359 11.102 1 76.25 16 ARG B O 1
ATOM 1558 N N . PHE B 1 17 ? -33.844 1.492 10.094 1 80 17 PHE B N 1
ATOM 1559 C CA . PHE B 1 17 ? -33.594 0.525 11.156 1 80 17 PHE B CA 1
ATOM 1560 C C . PHE B 1 17 ? -32.5 1.038 12.094 1 80 17 PHE B C 1
ATOM 1562 O O . PHE B 1 17 ? -32.062 0.323 12.992 1 80 17 PHE B O 1
ATOM 1569 N N . ASP B 1 18 ? -32 2.168 12.016 1 80.25 18 ASP B N 1
ATOM 1570 C CA . ASP B 1 18 ? -31 2.852 12.844 1 80.25 18 ASP B CA 1
ATOM 1571 C C . ASP B 1 18 ? -29.688 2.074 12.875 1 80.25 18 ASP B C 1
ATOM 1573 O O . ASP B 1 18 ? -29.094 1.894 13.945 1 80.25 18 ASP B O 1
ATOM 1577 N N . VAL B 1 19 ? -29.422 1.468 11.844 1 82.31 19 VAL B N 1
ATOM 1578 C CA . VAL B 1 19 ? -28.156 0.742 11.75 1 82.31 19 VAL B CA 1
ATOM 1579 C C . VAL B 1 19 ? -27 1.729 11.734 1 82.31 19 VAL B C 1
ATOM 1581 O O . VAL B 1 19 ? -27.078 2.773 11.086 1 82.31 19 VAL B O 1
ATOM 1584 N N . HIS B 1 20 ? -26.031 1.409 12.625 1 87.31 20 HIS B N 1
ATOM 1585 C CA . HIS B 1 20 ? -24.875 2.293 12.68 1 87.31 20 HIS B CA 1
ATOM 1586 C C . HIS B 1 20 ? -23.984 2.119 11.445 1 87.31 20 HIS B C 1
ATOM 1588 O O . HIS B 1 20 ? -23.703 0.991 11.039 1 87.31 20 HIS B O 1
ATOM 1594 N N . PRO B 1 21 ? -23.594 3.17 10.852 1 87.75 21 PRO B N 1
ATOM 1595 C CA . PRO B 1 21 ? -22.781 3.119 9.633 1 87.75 21 PRO B CA 1
ATOM 1596 C C . PRO B 1 21 ? -21.531 2.258 9.781 1 87.75 21 PRO B C 1
ATOM 1598 O O . PRO B 1 21 ? -21.125 1.576 8.836 1 87.75 21 PRO B O 1
ATOM 1601 N N . ASN B 1 22 ? -20.984 2.186 10.922 1 90.62 22 ASN B N 1
ATOM 1602 C CA . ASN B 1 22 ? -19.781 1.39 11.148 1 90.62 22 ASN B CA 1
ATOM 1603 C C . ASN B 1 22 ? -20.047 -0.102 10.984 1 90.62 22 ASN B C 1
ATOM 1605 O O . ASN B 1 22 ? -19.172 -0.86 10.578 1 90.62 22 ASN B O 1
ATOM 1609 N N . THR B 1 23 ? -21.219 -0.475 11.359 1 90.62 23 THR B N 1
ATOM 1610 C CA . THR B 1 23 ? -21.594 -1.872 11.172 1 90.62 23 THR B CA 1
ATOM 1611 C C . THR B 1 23 ? -21.578 -2.242 9.695 1 90.62 23 THR B C 1
ATOM 1613 O O . THR B 1 23 ? -21.172 -3.342 9.328 1 90.62 23 THR B O 1
ATOM 1616 N N . ILE B 1 24 ? -22 -1.355 8.906 1 91.88 24 ILE B N 1
ATOM 1617 C CA . ILE B 1 24 ? -22.047 -1.57 7.461 1 91.88 24 ILE B CA 1
ATOM 1618 C C . ILE B 1 24 ? -20.625 -1.605 6.898 1 91.88 24 ILE B C 1
ATOM 1620 O O . ILE B 1 24 ? -20.328 -2.408 6.016 1 91.88 24 ILE B O 1
ATOM 1624 N N . THR B 1 25 ? -19.797 -0.765 7.438 1 94.19 25 THR B N 1
ATOM 1625 C CA . THR B 1 25 ? -18.406 -0.75 7.023 1 94.19 25 THR B CA 1
ATOM 1626 C C . THR B 1 25 ? -17.75 -2.104 7.281 1 94.19 25 THR B C 1
ATOM 1628 O O . THR B 1 25 ? -17.094 -2.664 6.395 1 94.19 25 THR B O 1
ATOM 1631 N N . TYR B 1 26 ? -18 -2.625 8.484 1 96.25 26 TYR B N 1
ATOM 1632 C CA . TYR B 1 26 ? -17.422 -3.918 8.844 1 96.25 26 TYR B CA 1
ATOM 1633 C C . TYR B 1 26 ? -18.016 -5.031 7.992 1 96.25 26 TYR B C 1
ATOM 1635 O O . TYR B 1 26 ? -17.297 -5.965 7.602 1 96.25 26 TYR B O 1
ATOM 1643 N N . PHE B 1 27 ? -19.25 -4.922 7.766 1 95.88 27 PHE B N 1
ATOM 1644 C CA . PHE B 1 27 ? -19.938 -5.918 6.945 1 95.88 27 PHE B CA 1
ATOM 1645 C C . PHE B 1 27 ? -19.391 -5.902 5.52 1 95.88 27 PHE B C 1
ATOM 1647 O O . PHE B 1 27 ? -19.078 -6.957 4.957 1 95.88 27 PHE B O 1
ATOM 1654 N N . ALA B 1 28 ? -19.281 -4.75 4.93 1 96.12 28 ALA B N 1
ATOM 1655 C CA . ALA B 1 28 ? -18.75 -4.602 3.58 1 96.12 28 ALA B CA 1
ATOM 1656 C C . ALA B 1 28 ? -17.328 -5.133 3.492 1 96.12 28 ALA B C 1
ATOM 1658 O O . ALA B 1 28 ? -16.953 -5.777 2.506 1 96.12 28 ALA B O 1
ATOM 1659 N N . PHE B 1 29 ? -16.562 -4.875 4.508 1 97.94 29 PHE B N 1
ATOM 1660 C CA . PHE B 1 29 ? -15.18 -5.336 4.574 1 97.94 29 PHE B CA 1
ATOM 1661 C C . PHE B 1 29 ? -15.117 -6.855 4.586 1 97.94 29 PHE B C 1
ATOM 1663 O O . PHE B 1 29 ? -14.367 -7.457 3.807 1 97.94 29 PHE B O 1
ATOM 1670 N N . ALA B 1 30 ? -15.906 -7.434 5.477 1 98.31 30 ALA B N 1
ATOM 1671 C CA . ALA B 1 30 ? -15.945 -8.891 5.578 1 98.31 30 ALA B CA 1
ATOM 1672 C C . ALA B 1 30 ? -16.375 -9.523 4.254 1 98.31 30 ALA B C 1
ATOM 1674 O O . ALA B 1 30 ? -15.773 -10.5 3.809 1 98.31 30 ALA B O 1
ATOM 1675 N N . LEU B 1 31 ? -17.391 -8.953 3.678 1 98.25 31 LEU B N 1
ATOM 1676 C CA . LEU B 1 31 ? -17.875 -9.461 2.4 1 98.25 31 LEU B CA 1
ATOM 1677 C C . LEU B 1 31 ? -16.797 -9.359 1.327 1 98.25 31 LEU B C 1
ATOM 1679 O O . LEU B 1 31 ? -16.656 -10.258 0.489 1 98.25 31 LEU B O 1
ATOM 1683 N N . GLY B 1 32 ? -16.094 -8.297 1.313 1 98.5 32 GLY B N 1
ATOM 1684 C CA . GLY B 1 32 ? -15 -8.133 0.363 1 98.5 32 GLY B CA 1
ATOM 1685 C C . GLY B 1 32 ? -13.914 -9.188 0.504 1 98.5 32 GLY B C 1
ATOM 1686 O O . GLY B 1 32 ? -13.453 -9.742 -0.492 1 98.5 32 GLY B O 1
ATOM 1687 N N . LEU B 1 33 ? -13.555 -9.484 1.725 1 98.75 33 LEU B N 1
ATOM 1688 C CA . LEU B 1 33 ? -12.539 -10.5 1.983 1 98.75 33 LEU B CA 1
ATOM 1689 C C . LEU B 1 33 ? -13.039 -11.883 1.594 1 98.75 33 LEU B C 1
ATOM 1691 O O . LEU B 1 33 ? -12.289 -12.688 1.04 1 98.75 33 LEU B O 1
ATOM 1695 N N . ILE B 1 34 ? -14.258 -12.148 1.933 1 98.81 34 ILE B N 1
ATOM 1696 C CA . ILE B 1 34 ? -14.859 -13.422 1.568 1 98.81 34 ILE B CA 1
ATOM 1697 C C . ILE B 1 34 ? -14.914 -13.555 0.048 1 98.81 34 ILE B C 1
ATOM 1699 O O . ILE B 1 34 ? -14.641 -14.625 -0.498 1 98.81 34 ILE B O 1
ATOM 1703 N N . SER B 1 35 ? -15.289 -12.438 -0.574 1 98.81 35 SER B N 1
ATOM 1704 C CA . SER B 1 35 ? -15.305 -12.43 -2.033 1 98.81 35 SER B CA 1
ATOM 1705 C C . SER B 1 35 ? -13.945 -12.812 -2.602 1 98.81 35 SER B C 1
ATOM 1707 O O . SER B 1 35 ? -13.859 -13.609 -3.537 1 98.81 35 SER B O 1
ATOM 1709 N N . ALA B 1 36 ? -12.93 -12.289 -2.096 1 98.88 36 ALA B N 1
ATOM 1710 C CA . ALA B 1 36 ? -11.578 -12.586 -2.553 1 98.88 36 ALA B CA 1
ATOM 1711 C C . ALA B 1 36 ? -11.25 -14.07 -2.375 1 98.88 36 ALA B C 1
ATOM 1713 O O . ALA B 1 36 ? -10.672 -14.695 -3.264 1 98.88 36 ALA B O 1
ATOM 1714 N N . TYR B 1 37 ? -11.617 -14.602 -1.229 1 98.69 37 TYR B N 1
ATOM 1715 C CA . TYR B 1 37 ? -11.391 -16.016 -0.973 1 98.69 37 TYR B CA 1
ATOM 1716 C C . TYR B 1 37 ? -12.109 -16.875 -2.002 1 98.69 37 TYR B C 1
ATOM 1718 O O . TYR B 1 37 ? -11.531 -17.844 -2.525 1 98.69 37 TYR B O 1
ATOM 1726 N N . ILE B 1 38 ? -13.297 -16.578 -2.268 1 98.81 38 ILE B N 1
ATOM 1727 C CA . ILE B 1 38 ? -14.117 -17.344 -3.201 1 98.81 38 ILE B CA 1
ATOM 1728 C C . ILE B 1 38 ? -13.516 -17.266 -4.602 1 98.81 38 ILE B C 1
ATOM 1730 O O . ILE B 1 38 ? -13.469 -18.266 -5.32 1 98.81 38 ILE B O 1
ATOM 1734 N N . VAL B 1 39 ? -13.047 -16.141 -4.996 1 98.81 39 VAL B N 1
ATOM 1735 C CA . VAL B 1 39 ? -12.367 -15.977 -6.281 1 98.81 39 VAL B CA 1
ATOM 1736 C C . VAL B 1 39 ? -11.102 -16.828 -6.305 1 98.81 39 VAL B C 1
ATOM 1738 O O . VAL B 1 39 ? -10.805 -17.484 -7.301 1 98.81 39 VAL B O 1
ATOM 1741 N N . ALA B 1 40 ? -10.422 -16.859 -5.23 1 98.62 40 ALA B N 1
ATOM 1742 C CA . ALA B 1 40 ? -9.141 -17.562 -5.141 1 98.62 40 ALA B CA 1
ATOM 1743 C C . ALA B 1 40 ? -9.312 -19.062 -5.352 1 98.62 40 ALA B C 1
ATOM 1745 O O . ALA B 1 40 ? -8.406 -19.734 -5.828 1 98.62 40 ALA B O 1
ATOM 1746 N N . ILE B 1 41 ? -10.438 -19.562 -4.969 1 98 41 ILE B N 1
ATOM 1747 C CA . ILE B 1 41 ? -10.641 -21 -5.102 1 98 41 ILE B CA 1
ATOM 1748 C C . ILE B 1 41 ? -11.328 -21.312 -6.434 1 98 41 ILE B C 1
ATOM 1750 O O . ILE B 1 41 ? -11.789 -22.438 -6.656 1 98 41 ILE B O 1
ATOM 1754 N N . GLY B 1 42 ? -11.469 -20.359 -7.227 1 98.25 42 GLY B N 1
ATOM 1755 C CA . GLY B 1 42 ? -11.859 -20.578 -8.609 1 98.25 42 GLY B CA 1
ATOM 1756 C C . GLY B 1 42 ? -13.344 -20.344 -8.852 1 98.25 42 GLY B C 1
ATOM 1757 O O . GLY B 1 42 ? -13.828 -20.547 -9.969 1 98.25 42 GLY B O 1
ATOM 1758 N N . ARG B 1 43 ? -14.109 -19.953 -7.812 1 98.56 43 ARG B N 1
ATOM 1759 C CA . ARG B 1 43 ? -15.531 -19.641 -7.973 1 98.56 43 ARG B CA 1
ATOM 1760 C C . ARG B 1 43 ? -15.734 -18.172 -8.336 1 98.56 43 ARG B C 1
ATOM 1762 O O . ARG B 1 43 ? -16.203 -17.391 -7.516 1 98.56 43 ARG B O 1
ATOM 1769 N N . ILE B 1 44 ? -15.523 -17.938 -9.641 1 98.69 44 ILE B N 1
ATOM 1770 C CA . ILE B 1 44 ? -15.359 -16.562 -10.117 1 98.69 44 ILE B CA 1
ATOM 1771 C C . ILE B 1 44 ? -16.703 -15.836 -10.062 1 98.69 44 ILE B C 1
ATOM 1773 O O . ILE B 1 44 ? -16.781 -14.727 -9.523 1 98.69 44 ILE B O 1
ATOM 1777 N N . TYR B 1 45 ? -17.734 -16.391 -10.555 1 98.56 45 TYR B N 1
ATOM 1778 C CA . TYR B 1 45 ? -19.031 -15.719 -10.641 1 98.56 45 TYR B CA 1
ATOM 1779 C C . TYR B 1 45 ? -19.562 -15.383 -9.258 1 98.56 45 TYR B C 1
ATOM 1781 O O . TYR B 1 45 ? -20.016 -14.258 -9.008 1 98.56 45 TYR B O 1
ATOM 1789 N N . GLU B 1 46 ? -19.516 -16.375 -8.375 1 98.69 46 GLU B N 1
ATOM 1790 C CA . GLU B 1 46 ? -19.953 -16.141 -7 1 98.69 46 GLU B CA 1
ATOM 1791 C C . GLU B 1 46 ? -19.094 -15.07 -6.328 1 98.69 46 GLU B C 1
ATOM 1793 O O . GLU B 1 46 ? -19.609 -14.219 -5.598 1 98.69 46 GLU B O 1
ATOM 1798 N N . GLY B 1 47 ? -17.781 -15.164 -6.59 1 98.81 47 GLY B N 1
ATOM 1799 C CA . GLY B 1 47 ? -16.875 -14.18 -6.016 1 98.81 47 GLY B CA 1
ATOM 1800 C C . GLY B 1 47 ? -17.141 -12.766 -6.508 1 98.81 47 GLY B C 1
ATOM 1801 O O . GLY B 1 47 ? -17.156 -11.82 -5.719 1 98.81 47 GLY B O 1
ATOM 1802 N N . VAL B 1 48 ? -17.375 -12.633 -7.762 1 98.75 48 VAL B N 1
ATOM 1803 C CA . VAL B 1 48 ? -17.641 -11.328 -8.352 1 98.75 48 VAL B CA 1
ATOM 1804 C C . VAL B 1 48 ? -18.953 -10.773 -7.812 1 98.75 48 VAL B C 1
ATOM 1806 O O . VAL B 1 48 ? -19.062 -9.578 -7.531 1 98.75 48 VAL B O 1
ATOM 1809 N N . LEU B 1 49 ? -19.922 -11.617 -7.723 1 98.44 49 LEU B N 1
ATOM 1810 C CA . LEU B 1 49 ? -21.203 -11.188 -7.164 1 98.44 49 LEU B CA 1
ATOM 1811 C C . LEU B 1 49 ? -21.016 -10.648 -5.75 1 98.44 49 LEU B C 1
ATOM 1813 O O . LEU B 1 49 ? -21.578 -9.594 -5.414 1 98.44 49 LEU B O 1
ATOM 1817 N N . LEU B 1 50 ? -20.328 -11.359 -4.922 1 98.5 50 LEU B N 1
ATOM 1818 C CA . LEU B 1 50 ? -20.094 -10.93 -3.549 1 98.5 50 LEU B CA 1
ATOM 1819 C C . LEU B 1 50 ? -19.297 -9.625 -3.52 1 98.5 50 LEU B C 1
ATOM 1821 O O . LEU B 1 50 ? -19.547 -8.766 -2.67 1 98.5 50 LEU B O 1
ATOM 1825 N N . LEU B 1 51 ? -18.297 -9.531 -4.391 1 98.31 51 LEU B N 1
ATOM 1826 C CA . LEU B 1 51 ? -17.547 -8.297 -4.48 1 98.31 51 LEU B CA 1
ATOM 1827 C C . LEU B 1 51 ? -18.453 -7.125 -4.844 1 98.31 51 LEU B C 1
ATOM 1829 O O . LEU B 1 51 ? -18.312 -6.031 -4.293 1 98.31 51 LEU B O 1
ATOM 1833 N N . PHE B 1 52 ? -19.297 -7.371 -5.785 1 97 52 PHE B N 1
ATOM 1834 C CA . PHE B 1 52 ? -20.25 -6.355 -6.203 1 97 52 PHE B CA 1
ATOM 183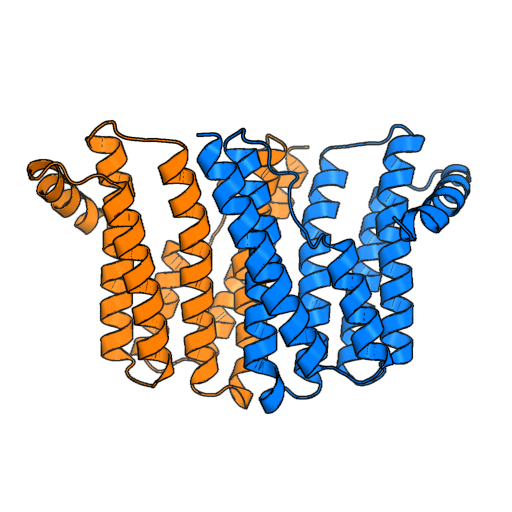5 C C . PHE B 1 52 ? -21.125 -5.91 -5.031 1 97 52 PHE B C 1
ATOM 1837 O O . PHE B 1 52 ? -21.312 -4.711 -4.816 1 97 52 PHE B O 1
ATOM 1844 N N . ILE B 1 53 ? -21.609 -6.828 -4.297 1 96.25 53 ILE B N 1
ATOM 1845 C CA . ILE B 1 53 ? -22.422 -6.535 -3.121 1 96.25 53 ILE B CA 1
ATOM 1846 C C . ILE B 1 53 ? -21.594 -5.766 -2.096 1 96.25 53 ILE B C 1
ATOM 1848 O O . ILE B 1 53 ? -22.078 -4.793 -1.504 1 96.25 53 ILE B O 1
ATOM 1852 N N . SER B 1 54 ? -20.375 -6.246 -1.869 1 96.5 54 SER B N 1
ATOM 1853 C CA . SER B 1 54 ? -19.469 -5.562 -0.953 1 96.5 54 SER B CA 1
ATOM 1854 C C . SER B 1 54 ? -19.297 -4.098 -1.339 1 96.5 54 SER B C 1
ATOM 1856 O O . SER B 1 54 ? -19.328 -3.217 -0.478 1 96.5 54 SER B O 1
ATOM 1858 N N . GLN B 1 55 ? -19.156 -3.846 -2.617 1 94.75 55 GLN B N 1
ATOM 1859 C CA . GLN B 1 55 ? -18.953 -2.484 -3.104 1 94.75 55 GLN B CA 1
ATOM 1860 C C . GLN B 1 55 ? -20.203 -1.634 -2.887 1 94.75 55 GLN B C 1
ATOM 1862 O O . GLN B 1 55 ? -20.094 -0.437 -2.609 1 94.75 55 GLN B O 1
ATOM 1867 N N . ILE B 1 56 ? -21.281 -2.186 -3.08 1 92.31 56 ILE B N 1
ATOM 1868 C CA . ILE B 1 56 ? -22.531 -1.477 -2.838 1 92.31 56 ILE B CA 1
ATOM 1869 C C . ILE B 1 56 ? -22.609 -1.052 -1.374 1 92.31 56 ILE B C 1
ATOM 1871 O O . ILE B 1 56 ? -22.906 0.109 -1.072 1 92.31 56 ILE B O 1
ATOM 1875 N N . PHE B 1 57 ? -22.328 -1.962 -0.495 1 91.56 57 PHE B N 1
ATOM 1876 C CA . PHE B 1 57 ? -22.406 -1.67 0.932 1 91.56 57 PHE B CA 1
ATOM 1877 C C . PHE B 1 57 ? -21.344 -0.656 1.337 1 91.56 57 PHE B C 1
ATOM 1879 O O . PHE B 1 57 ? -21.562 0.145 2.248 1 91.56 57 PHE B O 1
ATOM 1886 N N . ASP B 1 58 ? -20.25 -0.75 0.681 1 91.12 58 ASP B N 1
ATOM 1887 C CA . ASP B 1 58 ? -19.203 0.235 0.923 1 91.12 58 ASP B CA 1
ATOM 1888 C C . ASP B 1 58 ? -19.688 1.646 0.596 1 91.12 58 ASP B C 1
ATOM 1890 O O . ASP B 1 58 ? -19.359 2.602 1.303 1 91.12 58 ASP B O 1
ATOM 1894 N N . CYS B 1 59 ? -20.422 1.773 -0.43 1 87.5 59 CYS B N 1
ATOM 1895 C CA . CYS B 1 59 ? -20.984 3.064 -0.801 1 87.5 59 CYS B CA 1
ATOM 1896 C C . CYS B 1 59 ? -22.141 3.447 0.131 1 87.5 59 CYS B C 1
ATOM 1898 O O . CYS B 1 59 ? -22.297 4.621 0.469 1 87.5 59 CYS B O 1
ATOM 1900 N N . VAL B 1 60 ? -22.812 2.486 0.52 1 86.25 60 VAL B N 1
ATOM 1901 C CA . VAL B 1 60 ? -23.984 2.688 1.379 1 86.25 60 VAL B CA 1
ATOM 1902 C C . VAL B 1 60 ? -23.531 3.254 2.725 1 86.25 60 VAL B C 1
ATOM 1904 O O . VAL B 1 60 ? -24.188 4.148 3.275 1 86.25 60 VAL B O 1
ATOM 1907 N N . ASP B 1 61 ? -22.5 2.719 3.244 1 86.81 61 ASP B N 1
ATOM 1908 C CA . ASP B 1 61 ? -22.062 3.172 4.562 1 86.81 61 ASP B CA 1
ATOM 1909 C C . ASP B 1 61 ? -21.719 4.66 4.547 1 86.81 61 ASP B C 1
ATOM 1911 O O . ASP B 1 61 ? -22.078 5.395 5.465 1 86.81 61 ASP B O 1
ATOM 1915 N N . GLY B 1 62 ? -21.094 5.074 3.48 1 84.38 62 GLY B N 1
ATOM 1916 C CA . GLY B 1 62 ? -20.797 6.492 3.342 1 84.38 62 GLY B CA 1
ATOM 1917 C C . GLY B 1 62 ? -22.047 7.348 3.18 1 84.38 62 GLY B C 1
ATOM 1918 O O . GLY B 1 62 ? -22.188 8.375 3.84 1 84.38 62 GLY B O 1
ATOM 1919 N N . ASP B 1 63 ? -22.891 6.879 2.375 1 82.69 63 ASP B N 1
ATOM 1920 C CA . ASP B 1 63 ? -24.141 7.609 2.141 1 82.69 63 ASP B CA 1
ATOM 1921 C C . ASP B 1 63 ? -24.984 7.676 3.408 1 82.69 63 ASP B C 1
ATOM 1923 O O . ASP B 1 63 ? -25.547 8.727 3.73 1 82.69 63 ASP B O 1
ATOM 1927 N N . LEU B 1 64 ? -25.016 6.578 4.035 1 80.25 64 LEU B N 1
ATOM 1928 C CA . LEU B 1 64 ? -25.781 6.504 5.273 1 80.25 64 LEU B CA 1
ATOM 1929 C C . LEU B 1 64 ? -25.203 7.445 6.324 1 80.25 64 LEU B C 1
ATOM 1931 O O . LEU B 1 64 ? -25.953 8.141 7.02 1 80.25 64 LEU B O 1
ATOM 1935 N N . ALA B 1 65 ? -23.938 7.477 6.48 1 83.44 65 ALA B N 1
ATOM 1936 C CA . ALA B 1 65 ? -23.281 8.352 7.449 1 83.44 65 ALA B CA 1
ATOM 1937 C C . ALA B 1 65 ? -23.594 9.82 7.156 1 83.44 65 ALA B C 1
ATOM 1939 O O . ALA B 1 65 ? -23.891 10.594 8.07 1 83.44 65 ALA B O 1
ATOM 1940 N N . ARG B 1 66 ? -23.641 10.125 5.941 1 83.5 66 ARG B N 1
ATOM 1941 C CA . ARG B 1 66 ? -23.891 11.5 5.535 1 83.5 66 ARG B CA 1
ATOM 1942 C C . ARG B 1 66 ? -25.359 11.859 5.723 1 83.5 66 ARG B C 1
ATOM 1944 O O . ARG B 1 66 ? -25.688 12.922 6.254 1 83.5 66 ARG B O 1
ATOM 1951 N N . MET B 1 67 ? -26.188 11.008 5.363 1 80.5 67 MET B N 1
ATOM 1952 C CA . MET B 1 67 ? -27.625 11.266 5.426 1 80.5 67 MET B CA 1
ATOM 1953 C C . MET B 1 67 ? -28.109 11.297 6.871 1 80.5 67 MET B C 1
ATOM 1955 O O . MET B 1 67 ? -29 12.078 7.215 1 80.5 67 MET B O 1
ATOM 1959 N N . ALA B 1 68 ? -27.547 10.43 7.641 1 80.56 68 ALA B N 1
ATOM 1960 C CA . ALA B 1 68 ? -28 10.305 9.023 1 80.56 68 ALA B CA 1
ATOM 1961 C C . ALA B 1 68 ? -27.25 11.273 9.938 1 80.56 68 ALA B C 1
ATOM 1963 O O . ALA B 1 68 ? -27.516 11.336 11.141 1 80.56 68 ALA B O 1
ATOM 1964 N N . GLY B 1 69 ? -26.312 12 9.359 1 81.31 69 GLY B N 1
ATOM 1965 C CA . GLY B 1 69 ? -25.516 12.914 10.164 1 81.31 69 GLY B CA 1
ATOM 1966 C C . GLY B 1 69 ? -24.578 12.203 11.125 1 81.31 69 GLY B C 1
ATOM 1967 O O . GLY B 1 69 ? -24.328 12.695 12.234 1 81.31 69 GLY B O 1
ATOM 1968 N N . LYS B 1 70 ? -24.266 11.086 10.836 1 84.25 70 LYS B N 1
ATOM 1969 C CA . LYS B 1 70 ? -23.422 10.266 11.703 1 84.25 70 LYS B CA 1
ATOM 1970 C C . LYS B 1 70 ? -22.016 10.156 11.156 1 84.25 70 LYS B C 1
ATOM 1972 O O . LYS B 1 70 ? -21.328 9.148 11.383 1 84.25 70 LYS B O 1
ATOM 1977 N N . THR B 1 71 ? -21.609 11.156 10.422 1 86.5 71 THR B N 1
ATOM 1978 C CA . THR B 1 71 ? -20.25 11.164 9.922 1 86.5 71 THR B CA 1
ATOM 1979 C C . THR B 1 71 ? -19.25 11.289 11.07 1 86.5 71 THR B C 1
ATOM 1981 O O . THR B 1 71 ? -19.484 12.047 12.016 1 86.5 71 THR B O 1
ATOM 1984 N N . SER B 1 72 ? -18.328 10.414 11.078 1 89.81 72 SER B N 1
ATOM 1985 C CA . SER B 1 72 ? -17.312 10.422 12.133 1 89.81 72 SER B CA 1
ATOM 1986 C C . SER B 1 72 ? -15.922 10.195 11.562 1 89.81 72 SER B C 1
ATOM 1988 O O . SER B 1 72 ? -15.773 9.586 10.5 1 89.81 72 SER B O 1
ATOM 1990 N N . ARG B 1 73 ? -14.984 10.695 12.266 1 90.75 73 ARG B N 1
ATOM 1991 C CA . ARG B 1 73 ? -13.586 10.461 11.891 1 90.75 73 ARG B CA 1
ATOM 1992 C C . ARG B 1 73 ? -13.234 8.984 11.969 1 90.75 73 ARG B C 1
ATOM 1994 O O . ARG B 1 73 ? -12.453 8.484 11.164 1 90.75 73 ARG B O 1
ATOM 2001 N N . TYR B 1 74 ? -13.828 8.305 12.922 1 92.44 74 TYR B N 1
ATOM 2002 C CA . TYR B 1 74 ? -13.648 6.863 13.086 1 92.44 74 TYR B CA 1
ATOM 2003 C C . TYR B 1 74 ? -14.078 6.117 11.828 1 92.44 74 TYR B C 1
ATOM 2005 O O . TYR B 1 74 ? -13.297 5.348 11.258 1 92.44 74 TYR B O 1
ATOM 2013 N N . GLY B 1 75 ? -15.25 6.359 11.453 1 91.88 75 GLY B N 1
ATOM 2014 C CA . GLY B 1 75 ? -15.797 5.676 10.297 1 91.88 75 GLY B CA 1
ATOM 2015 C C . GLY B 1 75 ? -15.047 5.988 9.008 1 91.88 75 GLY B C 1
ATOM 2016 O O . GLY B 1 75 ? -14.797 5.094 8.203 1 91.88 75 GLY B O 1
ATOM 2017 N N . ALA B 1 76 ? -14.727 7.191 8.836 1 90.94 76 ALA B N 1
ATOM 2018 C CA . ALA B 1 76 ? -14 7.613 7.637 1 90.94 76 ALA B CA 1
ATOM 2019 C C . ALA B 1 76 ? -12.633 6.949 7.562 1 90.94 76 ALA B C 1
ATOM 2021 O O . ALA B 1 76 ? -12.219 6.48 6.496 1 90.94 76 ALA B O 1
ATOM 2022 N N . PHE B 1 77 ? -12.016 6.902 8.727 1 93.88 77 PHE B N 1
ATOM 2023 C CA . PHE B 1 77 ? -10.68 6.309 8.812 1 93.88 77 PHE B CA 1
ATOM 2024 C C . PHE B 1 77 ? -10.742 4.812 8.539 1 93.88 77 PHE B C 1
ATOM 2026 O O . PHE B 1 77 ? -9.992 4.301 7.699 1 93.88 77 PHE B O 1
ATOM 2033 N N . ILE B 1 78 ? -11.57 4.117 9.18 1 94.88 78 ILE B N 1
ATOM 2034 C CA . ILE B 1 78 ? -11.664 2.664 9.07 1 94.88 78 ILE B CA 1
ATOM 2035 C C . ILE B 1 78 ? -12.094 2.279 7.652 1 94.8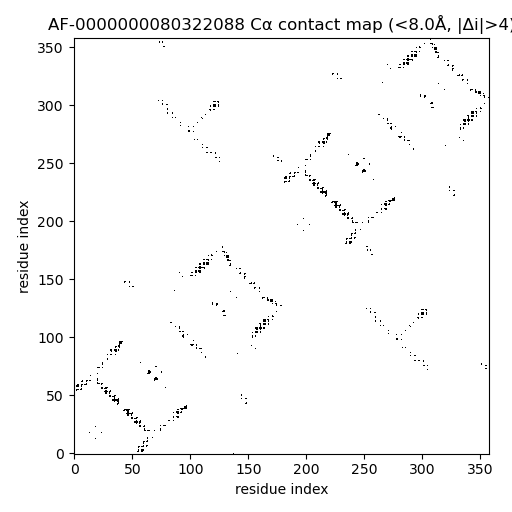8 78 ILE B C 1
ATOM 2037 O O . ILE B 1 78 ? -11.57 1.325 7.078 1 94.88 78 ILE B O 1
ATOM 2041 N N . ASP B 1 79 ? -13.008 3.047 7.168 1 93.75 79 ASP B N 1
ATOM 2042 C CA . ASP B 1 79 ? -13.477 2.805 5.805 1 93.75 79 ASP B CA 1
ATOM 2043 C C . ASP B 1 79 ? -12.336 2.922 4.801 1 93.75 79 ASP B C 1
ATOM 2045 O O . ASP B 1 79 ? -12.125 2.023 3.982 1 93.75 79 ASP B O 1
ATOM 2049 N N . ARG B 1 80 ? -11.602 3.982 4.902 1 93.38 80 ARG B N 1
ATOM 2050 C CA . ARG B 1 80 ? -10.5 4.25 3.98 1 93.38 80 ARG B CA 1
ATOM 2051 C C . ARG B 1 80 ? -9.43 3.168 4.074 1 93.38 80 ARG B C 1
ATOM 2053 O O . ARG B 1 80 ? -8.883 2.74 3.057 1 93.38 80 ARG B O 1
ATOM 2060 N N . VAL B 1 81 ? -9.117 2.73 5.215 1 96.06 81 VAL B N 1
ATOM 2061 C CA . VAL B 1 81 ? -8.07 1.733 5.438 1 96.06 81 VAL B CA 1
ATOM 2062 C C . VAL B 1 81 ? -8.555 0.366 4.961 1 96.06 81 VAL B C 1
ATOM 2064 O O . VAL B 1 81 ? -7.852 -0.327 4.223 1 96.06 81 VAL B O 1
ATOM 2067 N N . PHE B 1 82 ? -9.734 -0.052 5.383 1 96.75 82 PHE B N 1
ATOM 2068 C CA . PHE B 1 82 ? -10.281 -1.367 5.059 1 96.75 82 PHE B CA 1
ATOM 2069 C C . PHE B 1 82 ? -10.43 -1.537 3.553 1 96.75 82 PHE B C 1
ATOM 2071 O O . PHE B 1 82 ? -10.219 -2.633 3.023 1 96.75 82 PHE B O 1
ATOM 2078 N N . ASP B 1 83 ? -10.781 -0.468 2.906 1 96.56 83 ASP B N 1
ATOM 2079 C CA . ASP B 1 83 ? -10.914 -0.51 1.454 1 96.56 83 ASP B CA 1
ATOM 2080 C C . ASP B 1 83 ? -9.617 -0.962 0.792 1 96.56 83 ASP B C 1
ATOM 2082 O O . ASP B 1 83 ? -9.641 -1.693 -0.199 1 96.56 83 ASP B O 1
ATOM 2086 N N . ARG B 1 84 ? -8.516 -0.541 1.31 1 96.94 84 ARG B N 1
ATOM 2087 C CA . ARG B 1 84 ? -7.23 -0.897 0.726 1 96.94 84 ARG B CA 1
ATOM 2088 C C . ARG B 1 84 ? -6.949 -2.387 0.89 1 96.94 84 ARG B C 1
ATOM 2090 O O . ARG B 1 84 ? -6.305 -3 0.036 1 96.94 84 ARG B O 1
ATOM 2097 N N . PHE B 1 85 ? -7.371 -2.951 1.97 1 98.25 85 PHE B N 1
ATOM 2098 C CA . PHE B 1 85 ? -7.109 -4.363 2.215 1 98.25 85 PHE B CA 1
ATOM 2099 C C . PHE B 1 85 ? -8.031 -5.238 1.372 1 98.25 85 PHE B C 1
ATOM 2101 O O . PHE B 1 85 ? -7.641 -6.328 0.946 1 98.25 85 PHE B O 1
ATOM 2108 N N . VAL B 1 86 ? -9.234 -4.789 1.164 1 98.38 86 VAL B N 1
ATOM 2109 C CA . VAL B 1 86 ? -10.125 -5.504 0.256 1 98.38 86 VAL B CA 1
ATOM 2110 C C . VAL B 1 86 ? -9.547 -5.484 -1.157 1 98.38 86 VAL B C 1
ATOM 2112 O O . VAL B 1 86 ? -9.516 -6.512 -1.838 1 98.38 86 VAL B O 1
ATOM 2115 N N . ASP B 1 87 ? -9.07 -4.309 -1.552 1 98.19 87 ASP B N 1
ATOM 2116 C CA . ASP B 1 87 ? -8.445 -4.184 -2.865 1 98.19 87 ASP B CA 1
ATOM 2117 C C . ASP B 1 87 ? -7.266 -5.141 -3.002 1 98.19 87 ASP B C 1
ATOM 2119 O O . ASP B 1 87 ? -7.109 -5.801 -4.031 1 98.19 87 ASP B O 1
ATOM 2123 N N . ALA B 1 88 ? -6.484 -5.184 -2.01 1 98.75 88 ALA B N 1
ATOM 2124 C CA . ALA B 1 88 ? -5.328 -6.074 -2.016 1 98.75 88 ALA B CA 1
ATOM 2125 C C . ALA B 1 88 ? -5.758 -7.535 -2.072 1 98.75 88 ALA B C 1
ATOM 2127 O O . ALA B 1 88 ? -5.184 -8.328 -2.82 1 98.75 88 ALA B O 1
ATOM 2128 N N . ALA B 1 89 ? -6.754 -7.871 -1.299 1 98.81 89 ALA B N 1
ATOM 2129 C CA . ALA B 1 89 ? -7.227 -9.25 -1.219 1 98.81 89 ALA B CA 1
ATOM 2130 C C . ALA B 1 89 ? -7.699 -9.75 -2.58 1 98.81 89 ALA B C 1
ATOM 2132 O O . ALA B 1 89 ? -7.43 -10.891 -2.961 1 98.81 89 ALA B O 1
ATOM 2133 N N . ILE B 1 90 ? -8.375 -8.891 -3.26 1 98.88 90 ILE B N 1
ATOM 2134 C CA . ILE B 1 90 ? -8.922 -9.328 -4.539 1 98.88 90 ILE B CA 1
ATOM 2135 C C . ILE B 1 90 ? -7.789 -9.516 -5.547 1 98.88 90 ILE B C 1
ATOM 2137 O O . ILE B 1 90 ? -7.828 -10.43 -6.371 1 98.88 90 ILE B O 1
ATOM 2141 N N . ILE B 1 91 ? -6.82 -8.664 -5.555 1 98.88 91 ILE B N 1
ATOM 2142 C CA . ILE B 1 91 ? -5.664 -8.812 -6.434 1 98.88 91 ILE B CA 1
ATOM 2143 C C . ILE B 1 91 ? -4.934 -10.117 -6.109 1 98.88 91 ILE B C 1
ATOM 2145 O O . ILE B 1 91 ? -4.594 -10.883 -7.008 1 98.88 91 ILE B O 1
ATOM 2149 N N . ILE B 1 92 ? -4.719 -10.375 -4.844 1 98.88 92 ILE B N 1
ATOM 2150 C CA . ILE B 1 92 ? -4.051 -11.594 -4.406 1 98.88 92 ILE B CA 1
ATOM 2151 C C . ILE B 1 92 ? -4.863 -12.82 -4.832 1 98.88 92 ILE B C 1
ATOM 2153 O O . ILE B 1 92 ? -4.301 -13.836 -5.246 1 98.88 92 ILE B O 1
ATOM 2157 N N . ALA B 1 93 ? -6.184 -12.695 -4.742 1 98.88 93 ALA B N 1
ATOM 2158 C CA . ALA B 1 93 ? -7.074 -13.789 -5.129 1 98.88 93 ALA B CA 1
ATOM 2159 C C . ALA B 1 93 ? -6.906 -14.141 -6.605 1 98.88 93 ALA B C 1
ATOM 2161 O O . ALA B 1 93 ? -6.883 -15.312 -6.973 1 98.88 93 ALA B O 1
ATOM 2162 N N . ILE B 1 94 ? -6.789 -13.133 -7.422 1 98.88 94 ILE B N 1
ATOM 2163 C CA . ILE B 1 94 ? -6.602 -13.367 -8.852 1 98.88 94 ILE B CA 1
ATOM 2164 C C . ILE B 1 94 ? -5.27 -14.078 -9.086 1 98.88 94 ILE B C 1
ATOM 2166 O O . ILE B 1 94 ? -5.191 -15.023 -9.859 1 98.88 94 ILE B O 1
ATOM 2170 N N . VAL B 1 95 ? -4.238 -13.664 -8.422 1 98.75 95 VAL B N 1
ATOM 2171 C CA . VAL B 1 95 ? -2.914 -14.266 -8.586 1 98.75 95 VAL B CA 1
ATOM 2172 C C . VAL B 1 95 ? -2.947 -15.719 -8.125 1 98.75 95 VAL B C 1
ATOM 2174 O O . VAL B 1 95 ? -2.275 -16.578 -8.711 1 98.75 95 VAL B O 1
ATOM 2177 N N . ALA B 1 96 ? -3.768 -16.031 -7.145 1 98.44 96 ALA B N 1
ATOM 2178 C CA . ALA B 1 96 ? -3.873 -17.375 -6.59 1 98.44 96 ALA B CA 1
ATOM 2179 C C . ALA B 1 96 ? -4.371 -18.359 -7.641 1 98.44 96 ALA B C 1
ATOM 2181 O O . ALA B 1 96 ? -4.168 -19.578 -7.512 1 98.44 96 ALA B O 1
ATOM 2182 N N . LEU B 1 97 ? -5.004 -17.891 -8.672 1 98.25 97 LEU B N 1
ATOM 2183 C CA . LEU B 1 97 ? -5.523 -18.75 -9.727 1 98.25 97 LEU B CA 1
ATOM 2184 C C . LEU B 1 97 ? -4.387 -19.328 -10.57 1 98.25 97 LEU B C 1
ATOM 2186 O O . LEU B 1 97 ? -4.523 -20.391 -11.164 1 98.25 97 LEU B O 1
ATOM 2190 N N . ASN B 1 98 ? -3.297 -18.609 -10.711 1 97.88 98 ASN B N 1
ATOM 2191 C CA . ASN B 1 98 ? -2.078 -19.016 -11.406 1 97.88 98 ASN B CA 1
ATOM 2192 C C . ASN B 1 98 ? -0.869 -18.219 -10.922 1 97.88 98 ASN B C 1
ATOM 2194 O O . ASN B 1 98 ? -0.341 -17.375 -11.648 1 97.88 98 ASN B O 1
ATOM 2198 N N . PRO B 1 99 ? -0.412 -18.625 -9.758 1 97.5 99 PRO B N 1
ATOM 2199 C CA . PRO B 1 99 ? 0.643 -17.844 -9.117 1 97.5 99 PRO B CA 1
ATOM 2200 C C . PRO B 1 99 ? 1.878 -17.688 -10 1 97.5 99 PRO B C 1
ATOM 2202 O O . PRO B 1 99 ? 2.426 -16.578 -10.109 1 97.5 99 PRO B O 1
ATOM 2205 N N . ALA B 1 100 ? 2.268 -18.734 -10.641 1 96.12 100 ALA B N 1
ATOM 2206 C CA . ALA B 1 100 ? 3.477 -18.688 -11.461 1 96.12 100 ALA B CA 1
ATOM 2207 C C . ALA B 1 100 ? 3.314 -17.734 -12.633 1 96.12 100 ALA B C 1
ATOM 2209 O O . ALA B 1 100 ? 4.246 -17 -12.977 1 96.12 100 ALA B O 1
ATOM 2210 N N . GLY B 1 101 ? 2.098 -17.672 -13.203 1 97.25 101 GLY B N 1
ATOM 2211 C CA . GLY B 1 101 ? 1.89 -16.875 -14.398 1 97.25 101 GLY B CA 1
ATOM 2212 C C . GLY B 1 101 ? 1.468 -15.453 -14.109 1 97.25 101 GLY B C 1
ATOM 2213 O O . GLY B 1 101 ? 1.615 -14.57 -14.953 1 97.25 101 GLY B O 1
ATOM 2214 N N . TYR B 1 102 ? 1.001 -15.195 -12.891 1 98.56 102 TYR B N 1
ATOM 2215 C CA . TYR B 1 102 ? 0.342 -13.914 -12.648 1 98.56 102 TYR B CA 1
ATOM 2216 C C . TYR B 1 102 ? 1.132 -13.078 -11.656 1 98.56 102 TYR B C 1
ATOM 2218 O O . TYR B 1 102 ? 0.817 -11.898 -11.438 1 98.56 102 TYR B O 1
ATOM 2226 N N . TRP B 1 103 ? 2.182 -13.586 -11.086 1 98.38 103 TRP B N 1
ATOM 2227 C CA . TRP B 1 103 ? 2.791 -12.977 -9.906 1 98.38 103 TRP B CA 1
ATOM 2228 C C . TRP B 1 103 ? 3.301 -11.578 -10.211 1 98.38 103 TRP B C 1
ATOM 2230 O O . TRP B 1 103 ? 3.068 -10.641 -9.445 1 98.38 103 TRP B O 1
ATOM 2240 N N . LEU B 1 104 ? 3.979 -11.367 -11.344 1 98.5 104 LEU B N 1
ATOM 2241 C CA . LEU B 1 104 ? 4.586 -10.07 -11.617 1 98.5 104 LEU B CA 1
ATOM 2242 C C . LEU B 1 104 ? 3.516 -9.008 -11.836 1 98.5 104 LEU B C 1
ATOM 2244 O O . LEU B 1 104 ? 3.572 -7.93 -11.234 1 98.5 104 LEU B O 1
ATOM 2248 N N . ALA B 1 105 ? 2.523 -9.359 -12.68 1 98.75 105 ALA B N 1
ATOM 2249 C CA . ALA B 1 105 ? 1.413 -8.438 -12.914 1 98.75 105 ALA B CA 1
ATOM 2250 C C . ALA B 1 105 ? 0.677 -8.117 -11.617 1 98.75 105 ALA B C 1
ATOM 2252 O O . ALA B 1 105 ? 0.276 -6.977 -11.383 1 98.75 105 ALA B O 1
ATOM 2253 N N . GLY B 1 106 ? 0.501 -9.125 -10.781 1 98.88 106 GLY B N 1
ATOM 2254 C CA . GLY B 1 106 ? -0.178 -8.945 -9.508 1 98.88 106 GLY B CA 1
ATOM 2255 C C . GLY B 1 106 ? 0.567 -8.023 -8.555 1 98.88 106 GLY B C 1
ATOM 2256 O O . GLY B 1 106 ? -0.035 -7.148 -7.938 1 98.88 106 GLY B O 1
ATOM 2257 N N . PHE B 1 107 ? 1.856 -8.227 -8.445 1 98.88 107 PHE B N 1
ATOM 2258 C CA . PHE B 1 107 ? 2.656 -7.398 -7.543 1 98.88 107 PHE B CA 1
ATOM 2259 C C . PHE B 1 107 ? 2.682 -5.949 -8.016 1 98.88 107 PHE B C 1
ATOM 2261 O O . PHE B 1 107 ? 2.613 -5.027 -7.203 1 98.88 107 PHE B O 1
ATOM 2268 N N . LEU B 1 108 ? 2.807 -5.75 -9.297 1 98.81 108 LEU B N 1
ATOM 2269 C CA . LEU B 1 108 ? 2.797 -4.391 -9.82 1 98.81 108 LEU B CA 1
ATOM 2270 C C . LEU B 1 108 ? 1.433 -3.738 -9.625 1 98.81 108 LEU B C 1
ATOM 2272 O O . LEU B 1 108 ? 1.348 -2.57 -9.234 1 98.81 108 LEU B O 1
ATOM 2276 N N . ALA B 1 109 ? 0.391 -4.488 -9.898 1 98.81 109 ALA B N 1
ATOM 2277 C CA . ALA B 1 109 ? -0.962 -3.986 -9.68 1 98.81 109 ALA B CA 1
ATOM 2278 C C . ALA B 1 109 ? -1.165 -3.584 -8.219 1 98.81 109 ALA B C 1
ATOM 2280 O O . ALA B 1 109 ? -1.711 -2.516 -7.934 1 98.81 109 ALA B O 1
ATOM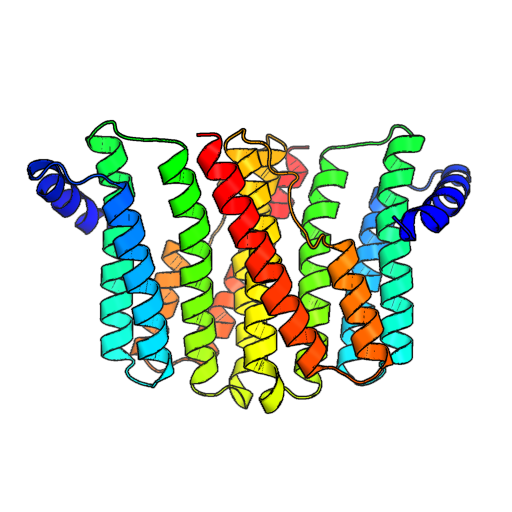 2281 N N . LEU B 1 110 ? -0.739 -4.43 -7.34 1 98.75 110 LEU B N 1
ATOM 2282 C CA . LEU B 1 110 ? -0.885 -4.168 -5.914 1 98.75 110 LEU B CA 1
ATOM 2283 C C . LEU B 1 110 ? -0.058 -2.957 -5.496 1 98.75 110 LEU B C 1
ATOM 2285 O O . LEU B 1 110 ? -0.554 -2.072 -4.793 1 98.75 110 LEU B O 1
ATOM 2289 N N . THR B 1 111 ? 1.158 -2.896 -5.918 1 98.75 111 THR B N 1
ATOM 2290 C CA . THR B 1 111 ? 2.08 -1.824 -5.562 1 98.75 111 THR B CA 1
ATOM 2291 C C . THR B 1 111 ? 1.526 -0.47 -5.996 1 98.75 111 THR B C 1
ATOM 2293 O O . THR B 1 111 ? 1.435 0.458 -5.191 1 98.75 111 THR B O 1
ATOM 2296 N N . PHE B 1 112 ? 1.147 -0.439 -7.188 1 98.19 112 PHE B N 1
ATOM 2297 C CA . PHE B 1 112 ? 0.734 0.857 -7.711 1 98.19 112 PHE B CA 1
ATOM 2298 C C . PHE B 1 112 ? -0.671 1.209 -7.238 1 98.19 112 PHE B C 1
ATOM 2300 O O . PHE B 1 112 ? -1.01 2.387 -7.105 1 98.19 112 PHE B O 1
ATOM 2307 N N . SER B 1 113 ? -1.511 0.217 -6.973 1 97.44 113 SER B N 1
ATOM 2308 C CA . SER B 1 113 ? -2.797 0.51 -6.348 1 97.44 113 SER B CA 1
ATOM 2309 C C . SER B 1 113 ? -2.613 1.166 -4.984 1 97.44 113 SER B C 1
ATOM 2311 O O . SER B 1 113 ? -3.281 2.154 -4.668 1 97.44 113 SER B O 1
ATOM 2313 N N . PHE B 1 114 ? -1.756 0.6 -4.203 1 97.31 114 PHE B N 1
ATOM 2314 C CA . PHE B 1 114 ? -1.43 1.229 -2.932 1 97.31 114 PHE B CA 1
ATOM 2315 C C . PHE B 1 114 ? -0.764 2.582 -3.15 1 97.31 114 PHE B C 1
ATOM 2317 O O . PHE B 1 114 ? -0.947 3.508 -2.357 1 97.31 114 PHE B O 1
ATOM 2324 N N . GLY B 1 115 ? 0.035 2.672 -4.242 1 96.88 115 GLY B N 1
ATOM 2325 C CA . GLY B 1 115 ? 0.676 3.932 -4.582 1 96.88 115 GLY B CA 1
ATOM 2326 C C . GLY B 1 115 ? -0.306 5.074 -4.754 1 96.88 115 GLY B C 1
ATOM 2327 O O . GLY B 1 115 ? -0.041 6.199 -4.316 1 96.88 115 GLY B O 1
ATOM 2328 N N . VAL B 1 116 ? -1.384 4.789 -5.363 1 96 116 VAL B N 1
ATOM 2329 C CA . VAL B 1 116 ? -2.43 5.789 -5.562 1 96 116 VAL B CA 1
ATOM 2330 C C . VAL B 1 116 ? -2.912 6.309 -4.211 1 96 116 VAL B C 1
ATOM 2332 O O . VAL B 1 116 ? -3.023 7.52 -4.008 1 96 116 VAL B O 1
ATOM 2335 N N . SER B 1 117 ? -3.145 5.422 -3.322 1 94.38 117 SER B N 1
ATOM 2336 C CA . SER B 1 117 ? -3.691 5.766 -2.014 1 94.38 117 SER B CA 1
ATOM 2337 C C . SER B 1 117 ? -2.65 6.465 -1.147 1 94.38 117 SER B C 1
ATOM 2339 O O . SER B 1 117 ? -2.961 7.441 -0.46 1 94.38 117 SER B O 1
ATOM 2341 N N . ILE B 1 118 ? -1.474 5.977 -1.191 1 94.25 118 ILE B N 1
ATOM 2342 C CA . ILE B 1 118 ? -0.42 6.516 -0.341 1 94.25 118 ILE B CA 1
ATOM 2343 C C . ILE B 1 118 ? -0.057 7.926 -0.804 1 94.25 118 ILE B C 1
ATOM 2345 O O . ILE B 1 118 ? 0.199 8.812 0.017 1 94.25 118 ILE B O 1
ATOM 2349 N N . ALA B 1 119 ? 0.032 8.148 -2.084 1 95.12 119 ALA B N 1
ATOM 2350 C CA . ALA B 1 119 ? 0.318 9.477 -2.613 1 95.12 119 ALA B CA 1
ATOM 2351 C C . ALA B 1 119 ? -0.724 10.492 -2.145 1 95.12 119 ALA B C 1
ATOM 2353 O O . ALA B 1 119 ? -0.379 11.594 -1.72 1 95.12 119 ALA B O 1
ATOM 2354 N N . ARG B 1 120 ? -1.933 10.094 -2.143 1 94.12 120 ARG B N 1
ATOM 2355 C CA . ARG B 1 120 ? -3.008 10.984 -1.709 1 94.12 120 ARG B CA 1
ATOM 2356 C C . ARG B 1 120 ? -2.949 11.219 -0.203 1 94.12 120 ARG B C 1
ATOM 2358 O O . ARG B 1 120 ? -3.027 12.359 0.255 1 94.12 120 ARG B O 1
ATOM 2365 N N . ALA B 1 121 ? -2.838 10.18 0.529 1 93.25 121 ALA B N 1
ATOM 2366 C CA . ALA B 1 121 ? -2.85 10.281 1.985 1 93.25 121 ALA B CA 1
ATOM 2367 C C . ALA B 1 121 ? -1.678 11.125 2.484 1 93.25 121 ALA B C 1
ATOM 2369 O O . ALA B 1 121 ? -1.837 11.945 3.387 1 93.25 121 ALA B O 1
ATOM 2370 N N . MET B 1 122 ? -0.557 10.93 1.929 1 93.31 122 MET B N 1
ATOM 2371 C CA . MET B 1 122 ? 0.624 11.672 2.361 1 93.31 122 MET B CA 1
ATOM 2372 C C . MET B 1 122 ? 0.553 13.125 1.903 1 93.31 122 MET B C 1
ATOM 2374 O O . MET B 1 122 ? 1.033 14.023 2.598 1 93.31 122 MET B O 1
ATOM 2378 N N . ALA B 1 123 ? -0.019 13.312 0.712 1 93 123 ALA B N 1
ATOM 2379 C CA . ALA B 1 123 ? -0.28 14.68 0.279 1 93 123 ALA B CA 1
ATOM 2380 C C . ALA B 1 123 ? -1.184 15.406 1.271 1 93 123 ALA B C 1
ATOM 2382 O O . ALA B 1 123 ? -0.889 16.531 1.679 1 93 123 ALA B O 1
ATOM 2383 N N . GLU B 1 124 ? -2.205 14.75 1.695 1 90.56 124 GLU B N 1
ATOM 2384 C CA . GLU B 1 124 ? -3.146 15.32 2.654 1 90.56 124 GLU B CA 1
ATOM 2385 C C . GLU B 1 124 ? -2.475 15.578 4 1 90.56 124 GLU B C 1
ATOM 2387 O O . GLU B 1 124 ? -2.771 16.562 4.668 1 90.56 124 GLU B O 1
ATOM 2392 N N . ALA B 1 125 ? -1.597 14.688 4.367 1 86.62 125 ALA B N 1
ATOM 2393 C CA . ALA B 1 125 ? -0.869 14.828 5.625 1 86.62 125 ALA B CA 1
ATOM 2394 C C . ALA B 1 125 ? 0.031 16.062 5.605 1 86.62 125 ALA B C 1
ATOM 2396 O O . ALA B 1 125 ? 0.286 16.672 6.648 1 86.62 125 ALA B O 1
ATOM 2397 N N . GLU B 1 126 ? 0.509 16.391 4.383 1 87.69 126 GLU B N 1
ATOM 2398 C CA . GLU B 1 126 ? 1.371 17.562 4.23 1 87.69 126 GLU B CA 1
ATOM 2399 C C . GLU B 1 126 ? 0.555 18.812 3.943 1 87.69 126 GLU B C 1
ATOM 2401 O O . GLU B 1 126 ? 1.115 19.875 3.639 1 87.69 126 GLU B O 1
ATOM 2406 N N . GLY B 1 127 ? -0.769 18.641 3.955 1 85.69 127 GLY B N 1
ATOM 2407 C CA . GLY B 1 127 ? -1.644 19.781 3.811 1 85.69 127 GLY B CA 1
ATOM 2408 C C . GLY B 1 127 ? -1.985 20.094 2.365 1 85.69 127 GLY B C 1
ATOM 2409 O O . GLY B 1 127 ? -2.525 21.172 2.064 1 85.69 127 GLY B O 1
ATOM 2410 N N . ALA B 1 128 ? -1.592 19.25 1.485 1 89.62 128 ALA B N 1
ATOM 2411 C CA . ALA B 1 128 ? -1.911 19.438 0.073 1 89.62 128 ALA B CA 1
ATOM 2412 C C . ALA B 1 128 ? -3.211 18.734 -0.297 1 89.62 128 ALA B C 1
ATOM 2414 O O . ALA B 1 128 ? -3.652 17.828 0.408 1 89.62 128 ALA B O 1
ATOM 2415 N N . GLU B 1 129 ? -3.787 19.203 -1.321 1 86.75 129 GLU B N 1
ATOM 2416 C CA . GLU B 1 129 ? -4.977 18.547 -1.854 1 86.75 129 GLU B CA 1
ATOM 2417 C C . GLU B 1 129 ? -4.617 17.625 -3.02 1 86.75 129 GLU B C 1
ATOM 2419 O O . GLU B 1 129 ? -3.768 17.969 -3.844 1 86.75 129 GLU B O 1
ATOM 2424 N N . CYS B 1 130 ? -5.125 16.5 -2.959 1 84.44 130 CYS B N 1
ATOM 2425 C CA . CYS B 1 130 ? -4.824 15.547 -4.027 1 84.44 130 CYS B CA 1
ATOM 2426 C C . CYS B 1 130 ? -6.07 14.758 -4.426 1 84.44 130 CYS B C 1
ATOM 2428 O O . CYS B 1 130 ? -6.121 13.539 -4.258 1 84.44 130 CYS B O 1
ATOM 2430 N N . LYS B 1 131 ? -6.988 15.383 -5.035 1 78.5 131 LYS B N 1
ATOM 2431 C CA . LYS B 1 131 ? -8.219 14.734 -5.488 1 78.5 131 LYS B CA 1
ATOM 2432 C C . LYS B 1 131 ? -8.164 14.438 -6.984 1 78.5 131 LYS B C 1
ATOM 2434 O O . LYS B 1 131 ? -9.203 14.352 -7.641 1 78.5 131 LYS B O 1
ATOM 2439 N N . VAL B 1 132 ? -6.992 14.273 -7.512 1 77.62 132 VAL B N 1
ATOM 2440 C CA . VAL B 1 132 ? -6.844 14.055 -8.945 1 77.62 132 VAL B CA 1
ATOM 2441 C C . VAL B 1 132 ? -6.551 12.578 -9.211 1 77.62 132 VAL B C 1
ATOM 2443 O O . VAL B 1 132 ? -6.188 11.836 -8.297 1 77.62 132 VAL B O 1
ATOM 2446 N N . GLY B 1 133 ? -6.891 12.188 -10.445 1 81.81 133 GLY B N 1
ATOM 2447 C CA . GLY B 1 133 ? -6.594 10.828 -10.859 1 81.81 133 GLY B CA 1
ATOM 2448 C C . GLY B 1 133 ? -7.559 10.297 -11.898 1 81.81 133 GLY B C 1
ATOM 2449 O O . GLY B 1 133 ? -8.742 10.625 -11.883 1 81.81 133 GLY B O 1
ATOM 2450 N N . ILE B 1 134 ? -7.09 9.484 -12.789 1 76.75 134 ILE B N 1
ATOM 2451 C CA . ILE B 1 134 ? -7.867 8.961 -13.906 1 76.75 134 ILE B CA 1
ATOM 2452 C C . ILE B 1 134 ? -8.594 7.684 -13.477 1 76.75 134 ILE B C 1
ATOM 2454 O O . ILE B 1 134 ? -9.648 7.355 -14.016 1 76.75 134 ILE B O 1
ATOM 2458 N N . ALA B 1 135 ? -8 7.043 -12.586 1 77.88 135 ALA B N 1
ATOM 2459 C CA . ALA B 1 135 ? -8.562 5.754 -12.203 1 77.88 135 ALA B CA 1
ATOM 2460 C C . ALA B 1 135 ? -8.797 5.68 -10.695 1 77.88 135 ALA B C 1
ATOM 2462 O O . ALA B 1 135 ? -7.938 5.207 -9.953 1 77.88 135 ALA B O 1
ATOM 2463 N N . GLY B 1 136 ? -9.953 6.102 -10.43 1 86 136 GLY B N 1
ATOM 2464 C CA . GLY B 1 136 ? -10.312 5.969 -9.031 1 86 136 GLY B CA 1
ATOM 2465 C C . GLY B 1 136 ? -10.523 4.527 -8.602 1 86 136 GLY B C 1
ATOM 2466 O O . GLY B 1 136 ? -10.445 3.613 -9.43 1 86 136 GLY B O 1
ATOM 2467 N N . ARG B 1 137 ? -10.656 4.332 -7.391 1 90.12 137 ARG B N 1
ATOM 2468 C CA . ARG B 1 137 ? -10.844 2.996 -6.832 1 90.12 137 ARG B CA 1
ATOM 2469 C C . ARG B 1 137 ? -12.047 2.301 -7.457 1 90.12 137 ARG B C 1
ATOM 2471 O O . ARG B 1 137 ? -11.984 1.118 -7.797 1 90.12 137 ARG B O 1
ATOM 2478 N N . ASP B 1 138 ? -13.078 3.076 -7.656 1 89.88 138 ASP B N 1
ATOM 2479 C CA . ASP B 1 138 ? -14.297 2.516 -8.219 1 89.88 138 ASP B CA 1
ATOM 2480 C C . ASP B 1 138 ? -14.055 1.959 -9.625 1 89.88 138 ASP B C 1
ATOM 2482 O O . ASP B 1 138 ? -14.555 0.886 -9.969 1 89.88 138 ASP B O 1
ATOM 2486 N N . THR B 1 139 ? -13.344 2.742 -10.398 1 93.81 139 THR B N 1
ATOM 2487 C CA . THR B 1 139 ? -13.023 2.314 -11.75 1 93.81 139 THR B CA 1
ATOM 2488 C C . THR B 1 139 ? -12.18 1.045 -11.734 1 93.81 139 THR B C 1
ATOM 2490 O O . THR B 1 139 ? -12.43 0.112 -12.5 1 93.81 139 THR B O 1
ATOM 2493 N N . ARG B 1 140 ? -11.219 0.998 -10.883 1 96.75 140 ARG B N 1
ATOM 2494 C CA . ARG B 1 140 ? -10.344 -0.163 -10.797 1 96.75 140 ARG B CA 1
ATOM 2495 C C . ARG B 1 140 ? -11.117 -1.41 -10.391 1 96.75 140 ARG B C 1
ATOM 2497 O O . ARG B 1 140 ? -10.922 -2.486 -10.961 1 96.75 140 ARG B O 1
ATOM 2504 N N . ILE B 1 141 ? -11.977 -1.313 -9.445 1 97.12 141 ILE B N 1
ATOM 2505 C CA . ILE B 1 141 ? -12.758 -2.453 -8.977 1 97.12 141 ILE B CA 1
ATOM 2506 C C . ILE B 1 141 ? -13.711 -2.912 -10.078 1 97.12 141 ILE B C 1
ATOM 2508 O O . ILE B 1 141 ? -13.906 -4.113 -10.273 1 97.12 141 ILE B O 1
ATOM 2512 N N . ALA B 1 142 ? -14.32 -1.98 -10.773 1 96.62 142 ALA B N 1
ATOM 2513 C CA . ALA B 1 142 ? -15.188 -2.322 -11.898 1 96.62 142 ALA B CA 1
ATOM 2514 C C . ALA B 1 142 ? -14.422 -3.104 -12.961 1 96.62 142 ALA B C 1
ATOM 2516 O O . ALA B 1 142 ? -14.914 -4.109 -13.477 1 96.62 142 ALA B O 1
ATOM 2517 N N . LEU B 1 143 ? -13.273 -2.605 -13.25 1 97.88 143 LEU B N 1
ATOM 2518 C CA . LEU B 1 143 ? -12.438 -3.279 -14.242 1 97.88 143 LEU B CA 1
ATOM 2519 C C . LEU B 1 143 ? -12.078 -4.688 -13.781 1 97.88 143 LEU B C 1
ATOM 2521 O O . LEU B 1 143 ? -12.047 -5.621 -14.586 1 97.88 143 LEU B O 1
ATOM 2525 N N . ILE B 1 144 ? -11.812 -4.816 -12.539 1 98.69 144 ILE B N 1
ATOM 2526 C CA . ILE B 1 144 ? -11.484 -6.125 -11.984 1 98.69 144 ILE B CA 1
ATOM 2527 C C . ILE B 1 144 ? -12.672 -7.066 -12.125 1 98.69 144 ILE B C 1
ATOM 2529 O O . ILE B 1 144 ? -12.523 -8.203 -12.578 1 98.69 144 ILE B O 1
ATOM 2533 N N . MET B 1 145 ? -13.844 -6.582 -11.766 1 98.56 145 MET B N 1
ATOM 2534 C CA . MET B 1 145 ? -15.031 -7.418 -11.852 1 98.56 145 MET B CA 1
ATOM 2535 C C . MET B 1 145 ? -15.297 -7.844 -13.289 1 98.56 145 MET B C 1
ATOM 2537 O O . MET B 1 145 ? -15.555 -9.016 -13.562 1 98.56 145 MET B O 1
ATOM 2541 N N . ILE B 1 146 ? -15.195 -6.906 -14.195 1 98.44 146 ILE B N 1
ATOM 2542 C CA . ILE B 1 146 ? -15.438 -7.188 -15.602 1 98.44 146 ILE B CA 1
ATOM 2543 C C . ILE B 1 146 ? -14.398 -8.18 -16.125 1 98.44 146 ILE B C 1
ATOM 2545 O O . ILE B 1 146 ? -14.742 -9.148 -16.797 1 98.44 146 ILE B O 1
ATOM 2549 N N . GLY B 1 147 ? -13.141 -7.918 -15.82 1 98.56 147 GLY B N 1
ATOM 2550 C CA . GLY B 1 147 ? -12.078 -8.812 -16.25 1 98.56 147 GLY B CA 1
ATOM 2551 C C . GLY B 1 147 ? -12.242 -10.227 -15.727 1 98.56 147 GLY B C 1
ATOM 2552 O O . GLY B 1 147 ? -11.969 -11.195 -16.438 1 98.56 147 GLY B O 1
ATOM 2553 N N . LEU B 1 148 ? -12.633 -10.344 -14.477 1 98.5 148 LEU B N 1
ATOM 2554 C CA . LEU B 1 148 ? -12.867 -11.656 -13.883 1 98.5 148 LEU B CA 1
ATOM 2555 C C . LEU B 1 148 ? -13.992 -12.383 -14.602 1 98.5 148 LEU B C 1
ATOM 2557 O O . LEU B 1 148 ? -13.867 -13.57 -14.93 1 98.5 148 LEU B O 1
ATOM 2561 N N . LEU B 1 149 ? -15.086 -11.727 -14.891 1 98.38 149 LEU B N 1
ATOM 2562 C CA . LEU B 1 149 ? -16.25 -12.328 -15.523 1 98.38 149 LEU B CA 1
ATOM 2563 C C . LEU B 1 149 ? -15.922 -12.797 -16.938 1 98.38 149 LEU B C 1
ATOM 2565 O O . LEU B 1 149 ? -16.453 -13.812 -17.406 1 98.38 149 LEU B O 1
ATOM 2569 N N . LEU B 1 150 ? -15.07 -12.086 -17.578 1 98.25 150 LEU B N 1
ATOM 2570 C CA . LEU B 1 150 ? -14.727 -12.391 -18.969 1 98.25 150 LEU B CA 1
ATOM 2571 C C . LEU B 1 150 ? -13.594 -13.406 -19.031 1 98.25 150 LEU B C 1
ATOM 2573 O O . LEU B 1 150 ? -13.266 -13.906 -20.109 1 98.25 150 LEU B O 1
ATOM 2577 N N . GLY B 1 151 ? -12.953 -13.695 -17.953 1 98 151 GLY B N 1
ATOM 2578 C CA . GLY B 1 151 ? -11.898 -14.695 -17.922 1 98 151 GLY B CA 1
ATOM 2579 C C . GLY B 1 151 ? -10.531 -14.133 -18.266 1 98 151 GLY B C 1
ATOM 2580 O O . GLY B 1 151 ? -9.594 -14.883 -18.547 1 98 151 GLY B O 1
ATOM 2581 N N . TYR B 1 152 ? -10.445 -12.773 -18.344 1 98.19 152 TYR B N 1
ATOM 2582 C CA . TYR B 1 152 ? -9.164 -12.117 -18.609 1 98.19 152 TYR B CA 1
ATOM 2583 C C . TYR B 1 152 ? -8.477 -11.727 -17.312 1 98.19 152 TYR B C 1
ATOM 2585 O O . TYR B 1 152 ? -8.445 -10.547 -16.953 1 98.19 152 TYR B O 1
ATOM 2593 N N . TYR B 1 153 ? -7.84 -12.734 -16.719 1 98.44 153 TYR B N 1
ATOM 2594 C CA . TYR B 1 153 ? -7.316 -12.555 -15.367 1 98.44 153 TYR B CA 1
ATOM 2595 C C . TYR B 1 153 ? -6 -11.781 -15.391 1 98.44 153 TYR B C 1
ATOM 2597 O O . TYR B 1 153 ? -5.891 -10.711 -14.797 1 98.44 153 TYR B O 1
ATOM 2605 N N . VAL B 1 154 ? -5.008 -12.266 -16.188 1 98.38 154 VAL B N 1
ATOM 2606 C CA . VAL B 1 154 ? -3.689 -11.633 -16.188 1 98.38 154 VAL B CA 1
ATOM 2607 C C . VAL B 1 154 ? -3.768 -10.273 -16.875 1 98.38 154 VAL B C 1
ATOM 2609 O O . VAL B 1 154 ? -3.113 -9.32 -16.453 1 98.38 154 VAL B O 1
ATOM 2612 N N . GLU B 1 155 ? -4.566 -10.148 -17.891 1 98.69 155 GLU B N 1
ATOM 2613 C CA . GLU B 1 155 ? -4.77 -8.891 -18.594 1 98.69 155 GLU B CA 1
ATOM 2614 C C . GLU B 1 155 ? -5.34 -7.824 -17.672 1 98.69 155 GLU B C 1
ATOM 2616 O O . GLU B 1 155 ? -4.945 -6.656 -17.734 1 98.69 155 GLU B O 1
ATOM 2621 N N . THR B 1 156 ? -6.281 -8.281 -16.859 1 98.69 156 THR B N 1
ATOM 2622 C CA . THR B 1 156 ? -6.875 -7.375 -15.891 1 98.69 156 THR B CA 1
ATOM 2623 C C . THR B 1 156 ? -5.816 -6.848 -14.922 1 98.69 156 THR B C 1
ATOM 2625 O O . THR B 1 156 ? -5.777 -5.652 -14.633 1 98.69 156 THR B O 1
ATOM 2628 N N . LEU B 1 157 ? -4.973 -7.723 -14.438 1 98.81 157 LEU B N 1
ATOM 2629 C CA . LEU B 1 157 ? -3.908 -7.316 -13.523 1 98.81 157 LEU B CA 1
ATOM 2630 C C . LEU B 1 157 ? -2.98 -6.305 -14.188 1 98.81 157 LEU B C 1
ATOM 2632 O O . LEU B 1 157 ? -2.596 -5.309 -13.57 1 98.81 157 LEU B O 1
ATOM 2636 N N . TRP B 1 158 ? -2.645 -6.512 -15.438 1 98.81 158 TRP B N 1
ATOM 2637 C CA . TRP B 1 158 ? -1.773 -5.582 -16.156 1 98.81 158 TRP B CA 1
ATOM 2638 C C . TRP B 1 158 ? -2.461 -4.234 -16.344 1 98.81 158 TRP B C 1
ATOM 2640 O O . TRP B 1 158 ? -1.829 -3.184 -16.219 1 98.81 158 TRP B O 1
ATOM 2650 N N . ILE B 1 159 ? -3.709 -4.266 -16.672 1 98.5 159 ILE B N 1
ATOM 2651 C CA . ILE B 1 159 ? -4.469 -3.035 -16.859 1 98.5 159 ILE B CA 1
ATOM 2652 C C . ILE B 1 159 ? -4.488 -2.24 -15.547 1 98.5 159 ILE B C 1
ATOM 2654 O O . ILE B 1 159 ? -4.23 -1.034 -15.547 1 98.5 159 ILE B O 1
ATOM 2658 N N . ILE B 1 160 ? -4.773 -2.934 -14.469 1 98.44 160 ILE B N 1
ATOM 2659 C CA . ILE B 1 160 ? -4.805 -2.293 -13.156 1 98.44 160 ILE B CA 1
ATOM 2660 C C . ILE B 1 160 ? -3.424 -1.731 -12.82 1 98.44 160 ILE B C 1
ATOM 2662 O O . ILE B 1 160 ? -3.309 -0.623 -12.297 1 98.44 160 ILE B O 1
ATOM 2666 N N . ALA B 1 161 ? -2.393 -2.482 -13.117 1 98.5 161 ALA B N 1
ATOM 2667 C CA . ALA B 1 161 ? -1.028 -2.043 -12.836 1 98.5 161 ALA B CA 1
ATOM 2668 C C . ALA B 1 161 ? -0.703 -0.759 -13.594 1 98.5 161 ALA B C 1
ATOM 2670 O O . ALA B 1 161 ? -0.205 0.205 -13.008 1 98.5 161 ALA B O 1
ATOM 2671 N N . VAL B 1 162 ? -1.004 -0.716 -14.844 1 98.19 162 VAL B N 1
ATOM 2672 C CA . VAL B 1 162 ? -0.667 0.42 -15.695 1 98.19 162 VAL B CA 1
ATOM 2673 C C . VAL B 1 162 ? -1.506 1.632 -15.297 1 98.19 162 VAL B C 1
ATOM 2675 O O . VAL B 1 162 ? -0.976 2.732 -15.125 1 98.19 162 VAL B O 1
ATOM 2678 N N . LEU B 1 163 ? -2.791 1.44 -15.148 1 97.44 163 LEU B N 1
ATOM 2679 C CA . LEU B 1 163 ? -3.688 2.531 -14.781 1 97.44 163 LEU B CA 1
ATOM 2680 C C . LEU B 1 163 ? -3.307 3.109 -13.422 1 97.44 163 LEU B C 1
ATOM 2682 O O . LEU B 1 163 ? -3.305 4.328 -13.242 1 97.44 163 LEU B O 1
ATOM 2686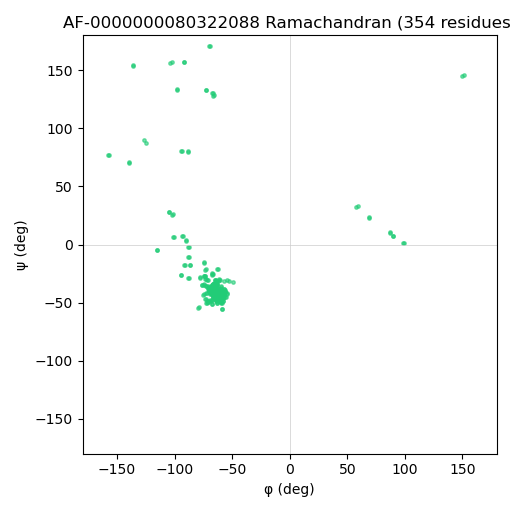 N N . SER B 1 164 ? -3.029 2.232 -12.5 1 97.81 164 SER B N 1
ATOM 2687 C CA . SER B 1 164 ? -2.658 2.68 -11.164 1 97.81 164 SER B CA 1
ATOM 2688 C C . SER B 1 164 ? -1.296 3.367 -11.164 1 97.81 164 SER B C 1
ATOM 2690 O O . SER B 1 164 ? -1.064 4.301 -10.391 1 97.81 164 SER B O 1
ATOM 2692 N N . PHE B 1 165 ? -0.395 2.855 -11.992 1 97.81 165 PHE B N 1
ATOM 2693 C CA . PHE B 1 165 ? 0.9 3.514 -12.133 1 97.81 165 PHE B CA 1
ATOM 2694 C C . PHE B 1 165 ? 0.731 4.941 -12.633 1 97.81 165 PHE B C 1
ATOM 2696 O O . PHE B 1 165 ? 1.281 5.879 -12.055 1 97.81 165 PHE B O 1
ATOM 2703 N N . ILE B 1 166 ? -0.016 5.102 -13.648 1 97.44 166 ILE B N 1
ATOM 2704 C CA . ILE B 1 166 ? -0.254 6.41 -14.25 1 97.44 166 ILE B CA 1
ATOM 2705 C C . ILE B 1 166 ? -0.904 7.336 -13.227 1 97.44 166 ILE B C 1
ATOM 2707 O O . ILE B 1 166 ? -0.489 8.484 -13.07 1 97.44 166 ILE B O 1
ATOM 2711 N N . THR B 1 167 ? -1.872 6.859 -12.516 1 96.69 167 THR B N 1
ATOM 2712 C CA . THR B 1 167 ? -2.572 7.652 -11.516 1 96.69 167 THR B CA 1
ATOM 2713 C C . THR B 1 167 ? -1.629 8.047 -10.383 1 96.69 167 THR B C 1
ATOM 2715 O O . THR B 1 167 ? -1.686 9.18 -9.891 1 96.69 167 THR B O 1
ATOM 2718 N N . THR B 1 168 ? -0.818 7.121 -9.938 1 96.81 168 THR B N 1
ATOM 2719 C CA . THR B 1 168 ? 0.144 7.402 -8.883 1 96.81 168 THR B CA 1
ATOM 2720 C C . THR B 1 168 ? 1.096 8.523 -9.297 1 96.81 168 THR B C 1
ATOM 2722 O O . THR B 1 168 ? 1.321 9.469 -8.539 1 96.81 168 THR B O 1
ATOM 2725 N N . VAL B 1 169 ? 1.608 8.445 -10.5 1 96.56 169 VAL B N 1
ATOM 2726 C CA . VAL B 1 169 ? 2.52 9.461 -11.016 1 96.56 169 VAL B CA 1
ATOM 2727 C C . VAL B 1 169 ? 1.79 10.797 -11.125 1 96.56 169 VAL B C 1
ATOM 2729 O O . VAL B 1 169 ? 2.33 11.844 -10.742 1 96.56 169 VAL B O 1
ATOM 2732 N N . HIS B 1 170 ? 0.607 10.727 -11.625 1 96.12 170 HIS B N 1
ATOM 2733 C CA . HIS B 1 170 ? -0.206 11.93 -11.758 1 96.12 170 HIS B CA 1
ATOM 2734 C C . HIS B 1 170 ? -0.398 12.609 -10.398 1 96.12 170 HIS B C 1
ATOM 2736 O O . HIS B 1 170 ? -0.249 13.828 -10.289 1 96.12 170 HIS B O 1
ATOM 2742 N N . ARG B 1 171 ? -0.687 11.867 -9.383 1 95.31 171 ARG B N 1
ATOM 2743 C CA . ARG B 1 171 ? -0.928 12.414 -8.047 1 95.31 171 ARG B CA 1
ATOM 2744 C C . ARG B 1 171 ? 0.354 12.977 -7.445 1 95.31 171 ARG B C 1
ATOM 2746 O O . ARG B 1 171 ? 0.325 14 -6.762 1 95.31 171 ARG B O 1
ATOM 2753 N N . ILE B 1 172 ? 1.428 12.312 -7.668 1 95.81 172 ILE B N 1
ATOM 2754 C CA . ILE B 1 172 ? 2.709 12.789 -7.16 1 95.81 172 ILE B CA 1
ATOM 2755 C C . ILE B 1 172 ? 3.051 14.133 -7.797 1 95.81 172 ILE B C 1
ATOM 2757 O O . ILE B 1 172 ? 3.381 15.094 -7.098 1 95.81 172 ILE B O 1
ATOM 2761 N N . VAL B 1 173 ? 2.91 14.18 -9.109 1 95 173 VAL B N 1
ATOM 2762 C CA . VAL B 1 173 ? 3.248 15.398 -9.836 1 95 173 VAL B CA 1
ATOM 2763 C C . VAL B 1 173 ? 2.309 16.531 -9.422 1 95 173 VAL B C 1
ATOM 2765 O O . VAL B 1 173 ? 2.752 17.656 -9.188 1 95 173 VAL B O 1
ATOM 2768 N N . HIS B 1 174 ? 1.049 16.188 -9.32 1 94.19 174 HIS B N 1
ATOM 2769 C CA . HIS B 1 174 ? 0.069 17.188 -8.898 1 94.19 174 HIS B CA 1
ATOM 2770 C C . HIS B 1 174 ? 0.402 17.734 -7.516 1 94.19 174 HIS B C 1
ATOM 2772 O O . HIS B 1 174 ? 0.295 18.938 -7.281 1 94.19 174 HIS B O 1
ATOM 2778 N N . THR B 1 175 ? 0.765 16.859 -6.602 1 93.94 175 THR B N 1
ATOM 2779 C CA . THR B 1 175 ? 1.063 17.25 -5.23 1 93.94 175 THR B CA 1
ATOM 2780 C C . THR B 1 175 ? 2.322 18.109 -5.172 1 93.94 175 THR B C 1
ATOM 2782 O O . THR B 1 175 ? 2.334 19.156 -4.523 1 93.94 175 THR B O 1
ATOM 2785 N N . VAL B 1 176 ? 3.391 17.75 -5.859 1 93.25 176 VAL B N 1
ATOM 2786 C CA . VAL B 1 176 ? 4.672 18.438 -5.785 1 93.25 176 VAL B CA 1
ATOM 2787 C C . VAL B 1 176 ? 4.543 19.844 -6.391 1 93.25 176 VAL B C 1
ATOM 2789 O O . VAL B 1 176 ? 5.242 20.766 -5.977 1 93.25 176 VAL B O 1
ATOM 2792 N N . ARG B 1 177 ? 3.635 20.047 -7.25 1 93.38 177 ARG B N 1
ATOM 2793 C CA . ARG B 1 177 ? 3.42 21.344 -7.879 1 93.38 177 ARG B CA 1
ATOM 2794 C C . ARG B 1 177 ? 2.764 22.312 -6.91 1 93.3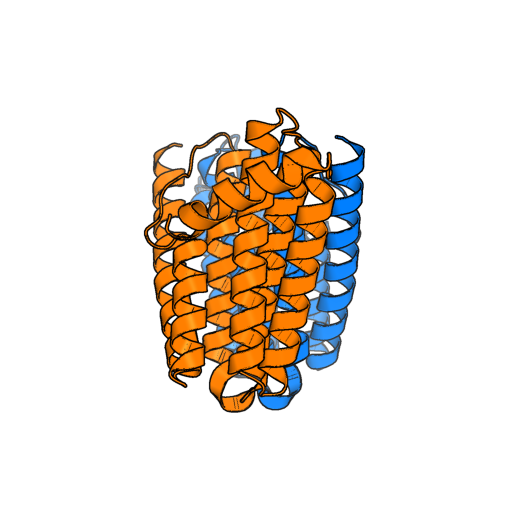8 177 ARG B C 1
ATOM 2796 O O . ARG B 1 177 ? 2.76 23.531 -7.148 1 93.38 177 ARG B O 1
ATOM 2803 N N . GLN B 1 178 ? 2.242 21.781 -5.867 1 90.5 178 GLN B N 1
ATOM 2804 C CA . GLN B 1 178 ? 1.6 22.625 -4.867 1 90.5 178 GLN B CA 1
ATOM 2805 C C . GLN B 1 178 ? 2.611 23.141 -3.844 1 90.5 178 GLN B C 1
ATOM 2807 O O . GLN B 1 178 ? 2.314 24.047 -3.064 1 90.5 178 GLN B O 1
ATOM 2812 N N . PHE B 1 179 ? 3.73 22.5 -3.793 1 87.88 179 PHE B N 1
ATOM 2813 C CA . PHE B 1 179 ? 4.734 22.891 -2.809 1 87.88 179 PHE B CA 1
ATOM 2814 C C . PHE B 1 179 ? 5.684 23.922 -3.385 1 87.88 179 PHE B C 1
ATOM 2816 O O . PHE B 1 179 ? 6.137 24.828 -2.672 1 87.88 179 PHE B O 1
#

Solvent-accessible surface area (backbone atoms only — not comparable to full-atom values): 17346 Å² total; per-residue (Å²): 112,75,54,51,69,56,11,47,60,50,21,57,56,41,54,73,70,68,61,58,39,58,58,36,41,51,49,18,43,52,36,25,45,50,13,15,53,36,32,30,74,65,41,46,68,65,12,42,52,36,36,51,50,15,51,33,33,49,44,15,23,55,48,30,14,58,74,69,68,59,68,44,71,51,51,54,49,52,45,59,53,46,50,54,51,32,54,46,40,38,47,52,14,59,21,56,69,39,40,71,82,20,43,67,37,32,52,45,19,47,51,20,47,48,35,39,52,44,42,30,27,44,28,35,50,72,71,40,76,54,91,64,64,86,58,47,69,69,54,50,51,50,46,45,46,51,20,52,74,70,66,37,56,62,62,35,28,42,48,44,17,51,47,21,40,53,25,24,51,51,35,45,55,56,37,53,71,72,97,118,71,54,52,69,56,12,50,61,51,21,56,55,42,54,74,70,66,61,56,39,60,58,36,41,52,48,17,43,52,36,25,45,49,14,13,52,35,30,30,74,64,42,47,68,66,12,42,52,36,34,52,51,16,52,34,34,49,44,14,22,54,48,28,15,60,74,70,67,58,68,44,70,49,50,53,48,52,47,59,53,47,51,54,53,31,54,45,38,40,46,53,14,58,21,57,69,41,41,70,81,20,43,68,40,32,51,45,20,48,52,20,46,49,36,39,52,43,43,32,26,44,29,36,49,73,70,41,75,51,91,65,65,85,56,47,70,68,55,50,53,49,47,44,47,52,22,53,76,71,67,38,57,60,60,34,28,42,49,43,17,50,46,21,40,51,25,24,52,50,36,45,54,56,39,54,73,72,98

Sequence (358 aa):
MVYRRFSRPIARFLMRFDVHPNTITYFAFALGLISAYIVAIGRIYEGVLLLFISQIFDCVDGDLARMAGKTSRYGAFIDRVFDRFVDAAIIIAIVALNPAGYWLAGFLALTFSFGVSIARAMAEAEGAECKVGIAGRDTRIALIMIGLLLGYYVETLWIIAVLSFITTVHRIVHTVRQFMVYRRFSRPIARFLMRFDVHPNTITYFAFALGLISAYIVAIGRIYEGVLLLFISQIFDCVDGDLARMAGKTSRYGAFIDRVFDRFVDAAIIIAIVALNPAGYWLAGFLALTFSFGVSIARAMAEAEGAECKVGIAGRDTRIALIMIGLLLGYYVETLWIIAVLSFITTVHRIVHTVRQF

pLDDT: mean 91.82, std 9.73, range [44.25, 98.88]

Secondary structure (DSSP, 8-state):
-HHHHHHHHHHHHHHTTT--HHHHHHHHHHHHHHHHHHHHTT-HHHHHHHHHHHHHHHHHHHHHHHHTT---HHHHHHHHHHHHHHHHHHHHHHHHTSHHHHHHHHHHHHHHHHHHHHHHHHHHHTT------SS-HHHHHHHHHHHHHHT-HHHHHHHHHHHHHHHHHHHHHHHHTT-/-HHHHHHHHHHHHHHTTT--HHHHHHHHHHHHHHHHHHHHTT-HHHHHHHHHHHHHHHHHHHHHHHHTT---HHHHHHHHHHHHHHHHHHHHHHHHTSHHHHHHHHHHHHHHHHHHHHHHHHHHHTT------SS-HHHHHHHHHHHHHHT-HHHHHHHHHHHHHHHHHHHHHHHHTT-

Radius of gyration: 20.66 Å; Cα contacts (8 Å, |Δi|>4): 511; chains: 2; bounding box: 65×45×39 Å

InterPro domains:
  IPR000462 CDP-alcohol phosphatidyltransferase [PF01066] (20-166)
  IPR043130 CDP-alcohol phosphatidyltransferase, transmembrane domain [G3DSA:1.20.120.1760] (1-179)
  IPR048254 CDP-alcohol phosphatidyltransferase, conserved site [PS00379] (61-83)